Protein 6MF9 (pdb70)

Organism: Cryptosporidium parvum (strain Iowa II) (NCBI:txid353152)

Radius of gyration: 20.83 Å; Cα contacts (8 Å, |Δi|>4): 258; chains: 2; bounding box: 39×56×59 Å

Solvent-accessible surface area: 13518 Å² total; per-residue (Å²): 102,89,16,91,42,53,81,75,0,3,24,18,0,2,6,17,0,9,102,0,0,39,35,0,120,129,48,52,147,111,2,126,57,19,29,93,110,45,51,96,98,127,9,94,103,22,46,108,93,8,156,159,37,26,47,0,32,48,0,8,30,50,1,34,106,84,77,3,96,39,56,106,54,0,42,70,5,1,68,15,7,20,91,16,8,75,106,70,50,34,98,143,72,102,34,11,73,6,1,50,70,1,42,65,37,0,40,66,51,0,80,122,5,90,38,5,130,75,0,57,55,62,16,89,114,117,78,54,77,17,89,42,62,88,72,0,20,58,20,0,0,17,17,0,1,76,0,0,24,38,0,108,128,53,54,145,111,1,121,56,20,27,89,108,48,50,79,91,147,12,105,95,20,44,103,95,7,157,153,36,25,47,0,16,49,0,6,59,52,0,58,149,64,80,4,94,40,56,110,56,1,40,69,6,2,67,15,7,20,89,15,7,74,106,77,48,32,100,141,69,102,41,12,73,6,1,46,69,2,43,69,37,0,37,65,53,0,76,120,6,119,36,4,128,96,0,58,58,54,14,92,131,106

Structure (mmCIF, N/CA/C/O backbone):
data_6MF9
#
_entry.id   6MF9
#
_cell.length_a   41.785
_cell.length_b   89.869
_cell.length_c   95.635
_cell.angle_alpha   90.000
_cell.angle_beta   90.000
_cell.angle_gamma   90.000
#
_symmetry.space_group_name_H-M   'P 21 21 21'
#
loop_
_entity.id
_entity.type
_entity.pdbx_description
1 polymer 'ZnKn (C2HC)+Athook+bromo domain protein, Taf250, transcription initiation factor IID'
2 non-polymer 4-{[(7R)-8-cyclopentyl-7-ethyl-5-methyl-6-oxo-5,6,7,8-tetrahydropteridin-2-yl]amino}-3-methoxy-N-(1-methylpiperidin-4-yl)benzamide
3 water water
#
loop_
_atom_site.group_PDB
_atom_site.id
_atom_site.type_symbol
_atom_site.label_atom_id
_atom_site.label_alt_id
_atom_site.label_comp_id
_atom_site.label_asym_id
_atom_site.label_entity_id
_atom_site.label_seq_id
_atom_site.pdbx_PDB_ins_code
_atom_site.Cartn_x
_atom_site.Cartn_y
_atom_site.Cartn_z
_atom_site.occupancy
_atom_site.B_iso_or_equiv
_atom_site.auth_seq_id
_atom_site.auth_comp_id
_atom_site.auth_asym_id
_atom_site.auth_atom_id
_atom_site.pdbx_PDB_model_num
ATOM 1 N N . PRO A 1 41 ? -5.830 85.181 5.581 1.00 86.00 1839 PRO A N 1
ATOM 2 C CA . PRO A 1 41 ? -5.683 83.742 5.353 1.00 86.05 1839 PRO A CA 1
ATOM 3 C C . PRO A 1 41 ? -6.997 83.105 4.867 1.00 85.78 1839 PRO A C 1
ATOM 4 O O . PRO A 1 41 ? -7.978 83.055 5.615 1.00 87.16 1839 PRO A O 1
ATOM 8 N N . ASN A 1 42 ? -7.004 82.650 3.616 1.00 81.01 1840 ASN A N 1
ATOM 9 C CA . ASN A 1 42 ? -8.167 81.994 3.025 1.00 77.29 1840 ASN A CA 1
ATOM 10 C C . ASN A 1 42 ? -8.032 80.479 3.234 1.00 68.62 1840 ASN A C 1
ATOM 11 O O . ASN A 1 42 ? -7.511 79.759 2.382 1.00 74.63 1840 ASN A O 1
ATOM 13 N N . ILE A 1 43 ? -8.497 80.009 4.382 1.00 58.27 1841 ILE A N 1
ATOM 14 C CA . ILE A 1 43 ? -8.579 78.573 4.659 1.00 53.23 1841 ILE A CA 1
ATOM 15 C C . ILE A 1 43 ? -9.777 77.986 3.896 1.00 49.15 1841 ILE A C 1
ATOM 16 O O . ILE A 1 43 ? -10.907 78.362 4.155 1.00 44.97 1841 ILE A O 1
ATOM 21 N N . THR A 1 44 ? -9.517 77.063 2.979 1.00 45.40 1842 THR A N 1
ATOM 22 C CA . THR A 1 44 ? -10.551 76.512 2.107 1.00 46.92 1842 THR A CA 1
ATOM 23 C C . THR A 1 44 ? -10.450 74.981 2.040 1.00 43.40 1842 THR A C 1
ATOM 24 O O . THR A 1 44 ? -11.159 74.360 1.285 1.00 49.10 1842 THR A O 1
ATOM 28 N N . SER A 1 45 ? -9.603 74.366 2.847 1.00 45.06 1843 SER A N 1
ATOM 29 C CA . SER A 1 45 ? -9.443 72.923 2.822 1.00 43.81 1843 SER A CA 1
ATOM 30 C C . SER A 1 45 ? -8.931 72.452 4.184 1.00 42.98 1843 SER A C 1
ATOM 31 O O . SER A 1 45 ? -8.425 73.250 4.973 1.00 40.41 1843 SER A O 1
ATOM 34 N N . TYR A 1 46 ? -9.044 71.151 4.407 1.00 39.82 1844 TYR A N 1
ATOM 35 C CA . TYR A 1 46 ? -8.496 70.476 5.580 1.00 42.40 1844 TYR A CA 1
ATOM 36 C C . TYR A 1 46 ? -7.004 70.793 5.748 1.00 41.90 1844 TYR A C 1
ATOM 37 O O . TYR A 1 46 ? -6.559 71.164 6.840 1.00 38.37 1844 TYR A O 1
ATOM 46 N N . THR A 1 47 ? -6.259 70.636 4.656 1.00 40.42 1845 THR A N 1
ATOM 47 C CA . THR A 1 47 ? -4.801 70.760 4.656 1.00 39.77 1845 THR A CA 1
ATOM 48 C C . THR A 1 47 ? -4.404 72.187 5.053 1.00 40.45 1845 THR A C 1
ATOM 49 O O . THR A 1 47 ? -3.504 72.372 5.852 1.00 37.23 1845 THR A O 1
ATOM 53 N N . GLU A 1 48 ? -5.068 73.183 4.478 1.00 39.86 1846 GLU A N 1
ATOM 54 C CA . GLU A 1 48 ? -4.785 74.581 4.810 1.00 41.63 1846 GLU A CA 1
ATOM 55 C C . GLU A 1 48 ? -5.139 74.860 6.280 1.00 40.84 1846 GLU A C 1
ATOM 56 O O . GLU A 1 48 ? -4.451 75.627 6.964 1.00 38.00 1846 GLU A O 1
ATOM 62 N N . ALA A 1 49 ? -6.207 74.237 6.769 1.00 38.13 1847 ALA A N 1
ATOM 63 C CA . ALA A 1 49 ? -6.614 74.421 8.151 1.00 34.71 1847 ALA A CA 1
ATOM 64 C C . ALA A 1 49 ? -5.552 73.838 9.095 1.00 32.02 1847 ALA A C 1
ATOM 65 O O . ALA A 1 49 ? -5.208 74.468 10.089 1.00 30.46 1847 ALA A O 1
ATOM 67 N N . LEU A 1 50 ? -5.047 72.657 8.778 1.00 32.96 1848 LEU A N 1
ATOM 68 C CA . LEU A 1 50 ? -4.066 71.958 9.638 1.00 34.16 1848 LEU A CA 1
ATOM 69 C C . LEU A 1 50 ? -2.742 72.736 9.655 1.00 35.65 1848 LEU A C 1
ATOM 70 O O . LEU A 1 50 ? -2.130 72.883 10.711 1.00 36.00 1848 LEU A O 1
ATOM 75 N N . ASP A 1 51 ? -2.324 73.251 8.498 1.00 34.96 1849 ASP A N 1
ATOM 76 C CA . ASP A 1 51 ? -1.113 74.045 8.409 1.00 36.87 1849 ASP A CA 1
ATOM 77 C C . ASP A 1 51 ? -1.257 75.288 9.297 1.00 38.58 1849 ASP A C 1
ATOM 78 O O . ASP A 1 51 ? -0.315 75.651 10.001 1.00 36.17 1849 ASP A O 1
ATOM 81 N N . GLU A 1 52 ? -2.428 75.937 9.284 1.00 37.37 1850 GLU A N 1
ATOM 82 C CA . GLU A 1 52 ? -2.589 77.164 10.065 1.00 37.85 1850 GLU A CA 1
ATOM 83 C C . GLU A 1 52 ? -2.696 76.815 11.559 1.00 35.39 1850 GLU A C 1
ATOM 84 O O . GLU A 1 52 ? -2.141 77.495 12.404 1.00 35.64 1850 GLU A O 1
ATOM 90 N N . PHE A 1 53 ? -3.430 75.765 11.873 1.00 32.03 1851 PHE A N 1
ATOM 91 C CA . PHE A 1 53 ? -3.593 75.332 13.248 1.00 32.57 1851 PHE A CA 1
ATOM 92 C C . PHE A 1 53 ? -2.223 75.174 13.925 1.00 32.42 1851 PHE A C 1
ATOM 93 O O . PHE A 1 53 ? -1.967 75.740 14.996 1.00 32.25 1851 PHE A O 1
ATOM 101 N N . CYS A 1 54 ? -1.331 74.434 13.277 1.00 30.31 1852 CYS A N 1
ATOM 102 C CA . CYS A 1 54 ? -0.054 74.037 13.878 1.00 33.54 1852 CYS A CA 1
ATOM 103 C C . CYS A 1 54 ? 0.929 75.220 13.956 1.00 32.23 1852 CYS A C 1
ATOM 104 O O . CYS A 1 54 ? 1.727 75.288 14.896 1.00 30.97 1852 CYS A O 1
ATOM 107 N N . ILE A 1 55 ? 0.847 76.182 13.036 1.00 29.49 1853 ILE A N 1
ATOM 108 C CA . ILE A 1 55 ? 1.588 77.432 13.172 1.00 29.86 1853 ILE A CA 1
ATOM 109 C C . ILE A 1 55 ? 1.063 78.220 14.388 1.00 30.30 1853 ILE A C 1
ATOM 110 O O . ILE A 1 55 ? 1.854 78.806 15.125 1.00 30.18 1853 ILE A O 1
ATOM 115 N N . GLU A 1 56 ? -0.255 78.277 14.574 1.00 29.67 1854 GLU A N 1
ATOM 116 C CA . GLU A 1 56 ? -0.825 79.036 15.699 1.00 32.24 1854 GLU A CA 1
ATOM 117 C C . GLU A 1 56 ? -0.495 78.357 17.042 1.00 29.78 1854 GLU A C 1
ATOM 118 O O . GLU A 1 56 ? -0.169 79.036 18.008 1.00 29.91 1854 GLU A O 1
ATOM 124 N N . LEU A 1 57 ? -0.569 77.040 17.108 1.00 28.62 1855 LEU A N 1
ATOM 125 C CA . LEU A 1 57 ? -0.200 76.313 18.336 1.00 31.57 1855 LEU A CA 1
ATOM 126 C C . LEU A 1 57 ? 1.265 76.575 18.722 1.00 33.17 1855 LEU A C 1
ATOM 127 O O . LEU A 1 57 ? 1.555 76.791 19.918 1.00 31.43 1855 LEU A O 1
ATOM 132 N N A GLN A 1 58 ? 2.164 76.551 17.732 0.50 31.79 1856 GLN A N 1
ATOM 133 N N B GLN A 1 58 ? 2.174 76.587 17.743 0.50 31.63 1856 GLN A N 1
ATOM 134 C CA A GLN A 1 58 ? 3.583 76.870 17.942 0.50 30.75 1856 GLN A CA 1
ATOM 135 C CA B GLN A 1 58 ? 3.592 76.843 18.027 0.50 30.45 1856 GLN A CA 1
ATOM 136 C C A GLN A 1 58 ? 3.723 78.252 18.594 0.50 30.78 1856 GLN A C 1
ATOM 137 C C B GLN A 1 58 ? 3.783 78.273 18.558 0.50 30.48 1856 GLN A C 1
ATOM 138 O O A GLN A 1 58 ? 4.457 78.414 19.565 0.50 29.45 1856 GLN A O 1
ATOM 139 O O B GLN A 1 58 ? 4.631 78.496 19.421 0.50 28.76 1856 GLN A O 1
ATOM 150 N N . ARG A 1 59 ? 3.026 79.244 18.053 1.00 29.11 1857 ARG A N 1
ATOM 151 C CA . ARG A 1 59 ? 3.129 80.616 18.572 1.00 29.48 1857 ARG A CA 1
ATOM 152 C C . ARG A 1 59 ? 2.685 80.674 20.046 1.00 28.99 1857 ARG A C 1
ATOM 153 O O . ARG A 1 59 ? 3.267 81.363 20.850 1.00 29.78 1857 ARG A O 1
ATOM 161 N N . ILE A 1 60 ? 1.606 79.999 20.364 1.00 30.19 1858 ILE A N 1
ATOM 162 C CA . ILE A 1 60 ? 1.051 79.994 21.688 1.00 30.66 1858 ILE A CA 1
ATOM 163 C C . ILE A 1 60 ? 2.037 79.305 22.645 1.00 31.10 1858 ILE A C 1
ATOM 164 O O . ILE A 1 60 ? 2.354 79.858 23.692 1.00 31.29 1858 ILE A O 1
ATOM 169 N N . ILE A 1 61 ? 2.582 78.155 22.265 1.00 29.79 1859 ILE A N 1
ATOM 170 C CA . ILE A 1 61 ? 3.565 77.466 23.122 1.00 30.31 1859 ILE A CA 1
ATOM 171 C C . ILE A 1 61 ? 4.767 78.390 23.357 1.00 31.65 1859 ILE A C 1
ATOM 172 O O . ILE A 1 61 ? 5.236 78.526 24.499 1.00 31.43 1859 ILE A O 1
ATOM 177 N N . ASN A 1 62 ? 5.237 79.046 22.295 1.00 29.90 1860 ASN A N 1
ATOM 178 C CA . ASN A 1 62 ? 6.398 79.925 22.372 1.00 30.84 1860 ASN A CA 1
ATOM 179 C C . ASN A 1 62 ? 6.124 81.111 23.299 1.00 30.26 1860 ASN A C 1
ATOM 180 O O . ASN A 1 62 ? 7.035 81.544 23.983 1.00 33.06 1860 ASN A O 1
ATOM 185 N N . SER A 1 63 ? 4.894 81.621 23.327 1.00 31.66 1861 SER A N 1
ATOM 186 C CA . SER A 1 63 ? 4.533 82.745 24.206 1.00 33.40 1861 SER A CA 1
ATOM 187 C C . SER A 1 63 ? 4.678 82.366 25.694 1.00 36.74 1861 SER A C 1
ATOM 188 O O . SER A 1 63 ? 4.800 83.243 26.538 1.00 39.06 1861 SER A O 1
ATOM 191 N N . THR A 1 64 ? 4.691 81.079 26.045 1.00 37.07 1862 THR A N 1
ATOM 192 C CA . THR A 1 64 ? 4.801 80.709 27.472 1.00 36.05 1862 THR A CA 1
ATOM 193 C C . THR A 1 64 ? 6.175 81.077 28.058 1.00 37.71 1862 THR A C 1
ATOM 194 O O . THR A 1 64 ? 6.310 81.132 29.278 1.00 33.91 1862 THR A O 1
ATOM 198 N N . LYS A 1 65 ? 7.189 81.319 27.223 1.00 39.40 1863 LYS A N 1
ATOM 199 C CA . LYS A 1 65 ? 8.536 81.629 27.725 1.00 40.70 1863 LYS A CA 1
ATOM 200 C C . LYS A 1 65 ? 8.530 82.883 28.617 1.00 40.48 1863 LYS A C 1
ATOM 201 O O . LYS A 1 65 ? 9.314 82.968 29.559 1.00 41.71 1863 LYS A O 1
ATOM 207 N N . THR A 1 66 ? 7.646 83.840 28.354 1.00 40.17 1864 THR A N 1
ATOM 208 C CA . THR A 1 66 ? 7.614 85.091 29.114 1.00 42.18 1864 THR A CA 1
ATOM 209 C C . THR A 1 66 ? 6.523 85.043 30.185 1.00 41.77 1864 THR A C 1
ATOM 210 O O . THR A 1 66 ? 6.261 86.034 30.836 1.00 46.03 1864 THR A O 1
ATOM 214 N N . LEU A 1 67 ? 5.883 83.903 30.370 1.00 37.07 1865 LEU A N 1
ATOM 215 C CA . LEU A 1 67 ? 4.749 83.842 31.261 1.00 39.07 1865 LEU A CA 1
ATOM 216 C C . LEU A 1 67 ? 5.200 83.863 32.729 1.00 35.22 1865 LEU A C 1
ATOM 217 O O . LEU A 1 67 ? 4.491 84.342 33.594 1.00 36.46 1865 LEU A O 1
ATOM 222 N N . HIS A 1 68 ? 6.338 83.282 33.030 1.00 34.31 1866 HIS A N 1
ATOM 223 C CA . HIS A 1 68 ? 6.683 83.059 34.419 1.00 32.56 1866 HIS A CA 1
ATOM 224 C C . HIS A 1 68 ? 8.168 82.742 34.493 1.00 31.07 1866 HIS A C 1
ATOM 225 O O . HIS A 1 68 ? 8.715 82.109 33.598 1.00 33.43 1866 HIS A O 1
ATOM 232 N N . HIS A 1 69 ? 8.785 83.184 35.578 1.00 30.02 1867 HIS A N 1
ATOM 233 C CA . HIS A 1 69 ? 10.230 83.024 35.768 1.00 30.00 1867 HIS A CA 1
ATOM 234 C C . HIS A 1 69 ? 10.628 81.544 35.902 1.00 28.55 1867 HIS A C 1
ATOM 235 O O . HIS A 1 69 ? 11.798 81.265 35.783 1.00 30.64 1867 HIS A O 1
ATOM 242 N N . TYR A 1 70 ? 9.694 80.614 36.134 1.00 28.02 1868 TYR A N 1
ATOM 243 C CA . TYR A 1 70 ? 9.996 79.172 36.145 1.00 29.44 1868 TYR A CA 1
ATOM 244 C C . TYR A 1 70 ? 9.385 78.449 34.927 1.00 31.24 1868 TYR A C 1
ATOM 245 O O . TYR A 1 70 ? 9.427 77.249 34.902 1.00 29.36 1868 TYR A O 1
ATOM 254 N N . SER A 1 71 ? 8.853 79.145 33.923 1.00 30.98 1869 SER A N 1
ATOM 255 C CA . SER A 1 71 ? 8.352 78.521 32.657 1.00 34.11 1869 SER A CA 1
ATOM 256 C C . SER A 1 71 ? 9.384 77.603 31.998 1.00 31.35 1869 SER A C 1
ATOM 257 O O . SER A 1 71 ? 9.028 76.551 31.440 1.00 30.55 1869 SER A O 1
ATOM 260 N N . HIS A 1 72 ? 10.633 78.035 31.992 1.00 28.73 1870 HIS A N 1
ATOM 261 C CA . HIS A 1 72 ? 11.693 77.343 31.239 1.00 31.13 1870 HIS A CA 1
ATOM 262 C C . HIS A 1 72 ? 11.879 75.899 31.707 1.00 30.67 1870 HIS A C 1
ATOM 263 O O . HIS A 1 72 ? 12.420 75.071 30.973 1.00 32.10 1870 HIS A O 1
ATOM 270 N N . VAL A 1 73 ? 11.463 75.608 32.932 1.00 29.70 1871 VAL A N 1
ATOM 271 C CA . VAL A 1 73 ? 11.614 74.267 33.512 1.00 32.05 1871 VAL A CA 1
ATOM 272 C C . VAL A 1 73 ? 10.792 73.239 32.705 1.00 29.28 1871 VAL A C 1
ATOM 273 O O . VAL A 1 73 ? 11.104 72.045 32.671 1.00 29.85 1871 VAL A O 1
ATOM 277 N N . PHE A 1 74 ? 9.747 73.693 32.037 1.00 28.30 1872 PHE A N 1
ATOM 278 C CA . PHE A 1 74 ? 8.853 72.810 31.298 1.00 27.01 1872 PHE A CA 1
ATOM 279 C C . PHE A 1 74 ? 9.252 72.694 29.821 1.00 27.42 1872 PHE A C 1
ATOM 280 O O . PHE A 1 74 ? 8.570 72.000 29.071 1.00 27.90 1872 PHE A O 1
ATOM 288 N N . TRP A 1 75 ? 10.347 73.327 29.417 1.00 27.52 1873 TRP A N 1
ATOM 289 C CA . TRP A 1 75 ? 10.666 73.452 28.016 1.00 30.36 1873 TRP A CA 1
ATOM 290 C C . TRP A 1 75 ? 11.368 72.189 27.498 1.00 30.47 1873 TRP A C 1
ATOM 291 O O . TRP A 1 75 ? 11.021 71.682 26.444 1.00 29.85 1873 TRP A O 1
ATOM 302 N N . ASN A 1 76 ? 12.317 71.653 28.249 1.00 32.32 1874 ASN A N 1
ATOM 303 C CA . ASN A 1 76 ? 13.135 70.547 27.752 1.00 32.69 1874 ASN A CA 1
ATOM 304 C C . ASN A 1 76 ? 12.830 69.299 28.577 1.00 31.49 1874 ASN A C 1
ATOM 305 O O . ASN A 1 76 ? 12.249 69.390 29.649 1.00 32.23 1874 ASN A O 1
ATOM 310 N N . ARG A 1 77 ? 13.255 68.166 28.036 1.00 31.43 1875 ARG A N 1
ATOM 311 C CA . ARG A 1 77 ? 13.108 66.868 28.642 1.00 34.46 1875 ARG A CA 1
ATOM 312 C C . ARG A 1 77 ? 13.820 66.845 29.997 1.00 34.81 1875 ARG A C 1
ATOM 313 O O . ARG A 1 77 ? 14.939 67.301 30.126 1.00 33.00 1875 ARG A O 1
ATOM 321 N N . VAL A 1 78 ? 13.176 66.244 30.979 1.00 36.50 1876 VAL A N 1
ATOM 322 C CA . VAL A 1 78 ? 13.753 66.083 32.303 1.00 38.17 1876 VAL A CA 1
ATOM 323 C C . VAL A 1 78 ? 14.960 65.135 32.203 1.00 36.79 1876 VAL A C 1
ATOM 324 O O . VAL A 1 78 ? 14.865 64.033 31.669 1.00 33.12 1876 VAL A O 1
ATOM 328 N N . SER A 1 79 ? 16.087 65.567 32.726 1.00 35.85 1877 SER A N 1
ATOM 329 C CA . SER A 1 79 ? 17.297 64.747 32.746 1.00 41.76 1877 SER A CA 1
ATOM 330 C C . SER A 1 79 ? 17.344 63.863 34.003 1.00 41.15 1877 SER A C 1
ATOM 331 O O . SER A 1 79 ? 17.115 64.314 35.125 1.00 37.90 1877 SER A O 1
ATOM 334 N N . GLU A 1 80 ? 17.721 62.613 33.790 1.00 44.90 1878 GLU A N 1
ATOM 335 C CA . GLU A 1 80 ? 17.937 61.625 34.852 1.00 49.61 1878 GLU A CA 1
ATOM 336 C C . GLU A 1 80 ? 18.995 62.126 35.850 1.00 49.94 1878 GLU A C 1
ATOM 337 O O . GLU A 1 80 ? 18.913 61.840 37.030 1.00 59.03 1878 GLU A O 1
ATOM 343 N N . ARG A 1 81 ? 19.969 62.904 35.395 1.00 50.01 1879 ARG A N 1
ATOM 344 C CA . ARG A 1 81 ? 21.039 63.402 36.270 1.00 50.55 1879 ARG A CA 1
ATOM 345 C C . ARG A 1 81 ? 20.440 64.237 37.405 1.00 50.67 1879 ARG A C 1
ATOM 346 O O . ARG A 1 81 ? 20.950 64.265 38.520 1.00 56.94 1879 ARG A O 1
ATOM 348 N N . ILE A 1 82 ? 19.345 64.912 37.107 1.00 50.74 1880 ILE A N 1
ATOM 349 C CA . ILE A 1 82 ? 18.730 65.861 38.019 1.00 44.96 1880 ILE A CA 1
ATOM 350 C C . ILE A 1 82 ? 17.526 65.222 38.731 1.00 43.83 1880 ILE A C 1
ATOM 351 O O . ILE A 1 82 ? 17.172 65.671 39.816 1.00 47.29 1880 ILE A O 1
ATOM 355 N N A ALA A 1 83 ? 16.846 64.252 38.118 0.50 44.76 1881 ALA A N 1
ATOM 356 N N B ALA A 1 83 ? 16.950 64.156 38.152 0.50 42.68 1881 ALA A N 1
ATOM 357 C CA A ALA A 1 83 ? 15.592 63.737 38.687 0.50 42.84 1881 ALA A CA 1
ATOM 358 C CA B ALA A 1 83 ? 15.951 63.311 38.834 0.50 39.54 1881 ALA A CA 1
ATOM 359 C C A ALA A 1 83 ? 15.661 62.214 38.794 0.50 43.30 1881 ALA A C 1
ATOM 360 C C B ALA A 1 83 ? 16.016 61.876 38.286 0.50 39.22 1881 ALA A C 1
ATOM 361 O O A ALA A 1 83 ? 15.118 61.493 37.954 0.50 43.16 1881 ALA A O 1
ATOM 362 O O B ALA A 1 83 ? 15.265 61.505 37.375 0.50 37.70 1881 ALA A O 1
ATOM 365 N N A PRO A 1 84 ? 16.335 61.718 39.831 0.50 44.70 1882 PRO A N 1
ATOM 366 N N B PRO A 1 84 ? 16.919 61.057 38.849 0.50 37.79 1882 PRO A N 1
ATOM 367 C CA A PRO A 1 84 ? 16.440 60.286 39.854 0.50 45.01 1882 PRO A CA 1
ATOM 368 C CA B PRO A 1 84 ? 17.223 59.725 38.357 0.50 37.16 1882 PRO A CA 1
ATOM 369 C C A PRO A 1 84 ? 15.036 59.712 40.074 0.50 44.38 1882 PRO A C 1
ATOM 370 C C B PRO A 1 84 ? 16.039 58.750 38.406 0.50 36.41 1882 PRO A C 1
ATOM 371 O O A PRO A 1 84 ? 14.227 60.285 40.827 0.50 43.24 1882 PRO A O 1
ATOM 372 O O B PRO A 1 84 ? 16.092 57.751 37.728 0.50 40.09 1882 PRO A O 1
ATOM 379 N N A ASN A 1 85 ? 14.756 58.622 39.381 0.50 42.38 1883 ASN A N 1
ATOM 380 N N B ASN A 1 85 ? 15.007 59.027 39.199 0.50 37.23 1883 ASN A N 1
ATOM 381 C CA A ASN A 1 85 ? 13.494 57.952 39.558 0.50 44.00 1883 ASN A CA 1
ATOM 382 C CA B ASN A 1 85 ? 13.896 58.074 39.384 0.50 39.12 1883 ASN A CA 1
ATOM 383 C C A ASN A 1 85 ? 12.444 58.522 38.599 0.50 40.70 1883 ASN A C 1
ATOM 384 C C B ASN A 1 85 ? 12.591 58.609 38.756 0.50 38.52 1883 ASN A C 1
ATOM 385 O O A ASN A 1 85 ? 11.409 57.888 38.421 0.50 38.09 1883 ASN A O 1
ATOM 386 O O B ASN A 1 85 ? 11.519 58.063 38.992 0.50 36.86 1883 ASN A O 1
ATOM 395 N N . TYR A 1 86 ? 12.694 59.662 37.943 1.00 37.41 1884 TYR A N 1
ATOM 396 C CA . TYR A 1 86 ? 11.584 60.315 37.267 1.00 36.10 1884 TYR A CA 1
ATOM 397 C C . TYR A 1 86 ? 10.889 59.359 36.307 1.00 33.45 1884 TYR A C 1
ATOM 398 O O . TYR A 1 86 ? 9.664 59.276 36.325 1.00 35.34 1884 TYR A O 1
ATOM 407 N N . TYR A 1 87 ? 11.669 58.667 35.477 1.00 31.85 1885 TYR A N 1
ATOM 408 C CA . TYR A 1 87 ? 11.119 57.826 34.408 1.00 35.02 1885 TYR A CA 1
ATOM 409 C C . TYR A 1 87 ? 10.657 56.470 34.960 1.00 37.91 1885 TYR A C 1
ATOM 410 O O . TYR A 1 87 ? 10.024 55.716 34.223 1.00 37.77 1885 TYR A O 1
ATOM 419 N N . ASN A 1 88 ? 10.936 56.176 36.231 1.00 38.90 1886 ASN A N 1
ATOM 420 C CA . ASN A 1 88 ? 10.305 55.023 36.910 1.00 43.73 1886 ASN A CA 1
ATOM 421 C C . ASN A 1 88 ? 8.838 55.333 37.228 1.00 43.44 1886 ASN A C 1
ATOM 422 O O . ASN A 1 88 ? 7.998 54.421 37.239 1.00 43.15 1886 ASN A O 1
ATOM 427 N N . LEU A 1 89 ? 8.536 56.604 37.505 1.00 36.75 1887 LEU A N 1
ATOM 428 C CA . LEU A 1 89 ? 7.171 57.006 37.836 1.00 34.31 1887 LEU A CA 1
ATOM 429 C C . LEU A 1 89 ? 6.422 57.445 36.567 1.00 34.32 1887 LEU A C 1
ATOM 430 O O . LEU A 1 89 ? 5.262 57.061 36.339 1.00 32.25 1887 LEU A O 1
ATOM 435 N N . VAL A 1 90 ? 7.094 58.218 35.716 1.00 33.39 1888 VAL A N 1
ATOM 436 C CA . VAL A 1 90 ? 6.455 58.905 34.592 1.00 31.06 1888 VAL A CA 1
ATOM 437 C C . VAL A 1 90 ? 6.706 58.116 33.303 1.00 32.31 1888 VAL A C 1
ATOM 438 O O . VAL A 1 90 ? 7.803 58.184 32.739 1.00 35.25 1888 VAL A O 1
ATOM 442 N N . LYS A 1 91 ? 5.679 57.445 32.799 1.00 33.49 1889 LYS A N 1
ATOM 443 C CA . LYS A 1 91 ? 5.779 56.632 31.574 1.00 37.68 1889 LYS A CA 1
ATOM 444 C C . LYS A 1 91 ? 5.404 57.444 30.325 1.00 37.72 1889 LYS A C 1
ATOM 445 O O . LYS A 1 91 ? 5.780 57.075 29.231 1.00 39.88 1889 LYS A O 1
ATOM 451 N N . ARG A 1 92 ? 4.636 58.513 30.446 1.00 35.93 1890 ARG A N 1
ATOM 452 C CA . ARG A 1 92 ? 4.365 59.362 29.268 1.00 35.71 1890 ARG A CA 1
ATOM 453 C C . ARG A 1 92 ? 4.864 60.776 29.571 1.00 30.82 1890 ARG A C 1
ATOM 454 O O . ARG A 1 92 ? 4.084 61.660 29.865 1.00 26.55 1890 ARG A O 1
ATOM 462 N N . PRO A 1 93 ? 6.172 60.966 29.538 1.00 29.11 1891 PRO A N 1
ATOM 463 C CA . PRO A 1 93 ? 6.727 62.290 29.772 1.00 29.06 1891 PRO A CA 1
ATOM 464 C C . PRO A 1 93 ? 6.320 63.287 28.671 1.00 29.02 1891 PRO A C 1
ATOM 465 O O . PRO A 1 93 ? 6.045 62.908 27.528 1.00 28.63 1891 PRO A O 1
ATOM 469 N N . MET A 1 94 ? 6.289 64.560 29.005 1.00 27.19 1892 MET A N 1
ATOM 470 C CA . MET A 1 94 ? 5.933 65.570 28.021 1.00 26.39 1892 MET A CA 1
ATOM 471 C C . MET A 1 94 ? 6.628 66.885 28.397 1.00 27.02 1892 MET A C 1
ATOM 472 O O . MET A 1 94 ? 6.837 67.175 29.575 1.00 25.18 1892 MET A O 1
ATOM 477 N N . TRP A 1 95 ? 7.005 67.658 27.386 1.00 23.60 1893 TRP A N 1
ATOM 478 C CA . TRP A 1 95 ? 7.677 68.907 27.605 1.00 25.44 1893 TRP A CA 1
ATOM 479 C C . TRP A 1 95 ? 7.380 69.800 26.393 1.00 25.48 1893 TRP A C 1
ATOM 480 O O . TRP A 1 95 ? 6.924 69.307 25.329 1.00 23.65 1893 TRP A O 1
ATOM 491 N N . LEU A 1 96 ? 7.597 71.089 26.549 1.00 24.86 1894 LEU A N 1
ATOM 492 C CA . LEU A 1 96 ? 7.030 72.024 25.568 1.00 27.04 1894 LEU A CA 1
ATOM 493 C C . LEU A 1 96 ? 7.756 71.964 24.216 1.00 26.95 1894 LEU A C 1
ATOM 494 O O . LEU A 1 96 ? 7.093 72.140 23.212 1.00 27.68 1894 LEU A O 1
ATOM 499 N N . GLN A 1 97 ? 9.069 71.713 24.169 1.00 27.69 1895 GLN A N 1
ATOM 500 C CA . GLN A 1 97 ? 9.802 71.612 22.886 1.00 27.35 1895 GLN A CA 1
ATOM 501 C C . GLN A 1 97 ? 9.305 70.396 22.088 1.00 28.56 1895 GLN A C 1
ATOM 502 O O . GLN A 1 97 ? 9.266 70.414 20.847 1.00 28.68 1895 GLN A O 1
ATOM 508 N N . LEU A 1 98 ? 8.920 69.343 22.783 1.00 28.66 1896 LEU A N 1
ATOM 509 C CA . LEU A 1 98 ? 8.382 68.159 22.118 1.00 28.52 1896 LEU A CA 1
ATOM 510 C C . LEU A 1 98 ? 7.036 68.523 21.481 1.00 26.65 1896 LEU A C 1
ATOM 511 O O . LEU A 1 98 ? 6.727 68.076 20.392 1.00 26.39 1896 LEU A O 1
ATOM 516 N N . MET A 1 99 ? 6.235 69.326 22.162 1.00 26.26 1897 MET A N 1
ATOM 517 C CA . MET A 1 99 ? 4.948 69.730 21.592 1.00 27.11 1897 MET A CA 1
ATOM 518 C C . MET A 1 99 ? 5.182 70.639 20.375 1.00 26.04 1897 MET A C 1
ATOM 519 O O . MET A 1 99 ? 4.472 70.515 19.367 1.00 26.09 1897 MET A O 1
ATOM 524 N N . ILE A 1 100 ? 6.175 71.513 20.447 1.00 25.52 1898 ILE A N 1
ATOM 525 C CA . ILE A 1 100 ? 6.570 72.311 19.265 1.00 29.23 1898 ILE A CA 1
ATOM 526 C C . ILE A 1 100 ? 6.936 71.373 18.103 1.00 30.94 1898 ILE A C 1
ATOM 527 O O . ILE A 1 100 ? 6.498 71.579 16.985 1.00 32.20 1898 ILE A O 1
ATOM 532 N N . ASN A 1 101 ? 7.746 70.359 18.369 1.00 31.44 1899 ASN A N 1
ATOM 533 C CA . ASN A 1 101 ? 8.194 69.443 17.309 1.00 31.27 1899 ASN A CA 1
ATOM 534 C C . ASN A 1 101 ? 7.008 68.697 16.693 1.00 32.34 1899 ASN A C 1
ATOM 535 O O . ASN A 1 101 ? 6.978 68.472 15.482 1.00 31.07 1899 ASN A O 1
ATOM 540 N N . LYS A 1 102 ? 6.032 68.315 17.522 1.00 32.06 1900 LYS A N 1
ATOM 541 C CA . LYS A 1 102 ? 4.829 67.663 17.027 1.00 32.82 1900 LYS A CA 1
ATOM 542 C C . LYS A 1 102 ? 4.017 68.655 16.170 1.00 32.62 1900 LYS A C 1
ATOM 543 O O . LYS A 1 102 ? 3.499 68.260 15.129 1.00 34.09 1900 LYS A O 1
ATOM 549 N N . CYS A 1 103 ? 3.937 69.936 16.535 1.00 32.71 1901 CYS A N 1
ATOM 550 C CA . CYS A 1 103 ? 3.232 70.914 15.672 1.00 34.35 1901 CYS A CA 1
ATOM 551 C C . CYS A 1 103 ? 3.926 71.004 14.307 1.00 35.82 1901 CYS A C 1
ATOM 552 O O . CYS A 1 103 ? 3.256 71.067 13.291 1.00 35.59 1901 CYS A O 1
ATOM 555 N N . LYS A 1 104 ? 5.257 71.032 14.297 1.00 36.14 1902 LYS A N 1
ATOM 556 C CA . LYS A 1 104 ? 6.006 71.196 13.042 1.00 38.94 1902 LYS A CA 1
ATOM 557 C C . LYS A 1 104 ? 5.789 69.974 12.140 1.00 38.67 1902 LYS A C 1
ATOM 558 O O . LYS A 1 104 ? 5.886 70.110 10.937 1.00 39.11 1902 LYS A O 1
ATOM 563 N N . LYS A 1 105 ? 5.468 68.817 12.715 1.00 40.37 1903 LYS A N 1
ATOM 564 C CA . LYS A 1 105 ? 5.176 67.596 11.933 1.00 40.61 1903 LYS A CA 1
ATOM 565 C C . LYS A 1 105 ? 3.665 67.462 11.698 1.00 41.25 1903 LYS A C 1
ATOM 566 O O . LYS A 1 105 ? 3.217 66.462 11.170 1.00 40.66 1903 LYS A O 1
ATOM 570 N N . ARG A 1 106 ? 2.885 68.464 12.101 1.00 42.10 1904 ARG A N 1
ATOM 571 C CA . ARG A 1 106 ? 1.446 68.504 11.861 1.00 42.57 1904 ARG A CA 1
ATOM 572 C C . ARG A 1 106 ? 0.770 67.285 12.495 1.00 40.42 1904 ARG A C 1
ATOM 573 O O . ARG A 1 106 ? -0.152 66.728 11.916 1.00 43.85 1904 ARG A O 1
ATOM 581 N N . GLU A 1 107 ? 1.191 66.902 13.698 1.00 37.27 1905 GLU A N 1
ATOM 582 C CA . GLU A 1 107 ? 0.651 65.715 14.350 1.00 37.33 1905 GLU A CA 1
ATOM 583 C C . GLU A 1 107 ? -0.560 66.061 15.216 1.00 35.50 1905 GLU A C 1
ATOM 584 O O . GLU A 1 107 ? -1.262 65.166 15.643 1.00 38.64 1905 GLU A O 1
ATOM 590 N N . TYR A 1 108 ? -0.832 67.327 15.470 1.00 33.77 1906 TYR A N 1
ATOM 591 C CA . TYR A 1 108 ? -2.078 67.688 16.166 1.00 35.84 1906 TYR A CA 1
ATOM 592 C C . TYR A 1 108 ? -3.205 67.912 15.144 1.00 37.62 1906 TYR A C 1
ATOM 593 O O . TYR A 1 108 ? -3.225 68.926 14.458 1.00 40.10 1906 TYR A O 1
ATOM 602 N N . LYS A 1 109 ? -4.137 66.964 15.067 1.00 39.87 1907 LYS A N 1
ATOM 603 C CA . LYS A 1 109 ? -5.261 67.015 14.109 1.00 42.26 1907 LYS A CA 1
ATOM 604 C C . LYS A 1 109 ? -6.492 67.671 14.753 1.00 41.18 1907 LYS A C 1
ATOM 605 O O . LYS A 1 109 ? -7.493 67.865 14.076 1.00 39.47 1907 LYS A O 1
ATOM 611 N N . SER A 1 110 ? -6.432 67.986 16.047 1.00 37.75 1908 SER A N 1
ATOM 612 C CA . SER A 1 110 ? -7.556 68.615 16.733 1.00 36.18 1908 SER A CA 1
ATOM 613 C C . SER A 1 110 ? -7.084 69.291 18.028 1.00 36.08 1908 SER A C 1
ATOM 614 O O . SER A 1 110 ? -5.961 69.069 18.510 1.00 32.81 1908 SER A O 1
ATOM 617 N N . ARG A 1 111 ? -7.975 70.098 18.580 1.00 36.08 1909 ARG A N 1
ATOM 618 C CA . ARG A 1 111 ? -7.746 70.762 19.854 1.00 41.05 1909 ARG A CA 1
ATOM 619 C C . ARG A 1 111 ? -7.544 69.706 20.951 1.00 39.84 1909 ARG A C 1
ATOM 620 O O . ARG A 1 111 ? -6.696 69.874 21.813 1.00 36.66 1909 ARG A O 1
ATOM 628 N N . LYS A 1 112 ? -8.330 68.632 20.910 1.00 37.13 1910 LYS A N 1
ATOM 629 C CA . LYS A 1 112 ? -8.283 67.585 21.935 1.00 38.95 1910 LYS A CA 1
ATOM 630 C C . LYS A 1 112 ? -6.921 66.866 21.913 1.00 37.71 1910 LYS A C 1
ATOM 631 O O . LYS A 1 112 ? -6.363 66.622 22.976 1.00 36.94 1910 LYS A O 1
ATOM 635 N N . ASP A 1 113 ? -6.401 66.503 20.732 1.00 34.49 1911 ASP A N 1
ATOM 636 C CA . ASP A 1 113 ? -5.050 65.921 20.620 1.00 35.81 1911 ASP A CA 1
ATOM 637 C C . ASP A 1 113 ? -4.028 66.852 21.297 1.00 34.22 1911 ASP A C 1
ATOM 638 O O . ASP A 1 113 ? -3.141 66.412 22.043 1.00 32.74 1911 ASP A O 1
ATOM 643 N N . PHE A 1 114 ? -4.126 68.148 21.010 1.00 31.24 1912 PHE A N 1
ATOM 644 C CA . PHE A 1 114 ? -3.177 69.089 21.579 1.00 32.52 1912 PHE A CA 1
ATOM 645 C C . PHE A 1 114 ? -3.330 69.141 23.106 1.00 30.41 1912 PHE A C 1
ATOM 646 O O . PHE A 1 114 ? -2.336 69.098 23.822 1.00 28.78 1912 PHE A O 1
ATOM 654 N N . GLN A 1 115 ? -4.559 69.250 23.587 1.00 31.37 1913 GLN A N 1
ATOM 655 C CA . GLN A 1 115 ? -4.825 69.451 25.023 1.00 34.62 1913 GLN A CA 1
ATOM 656 C C . GLN A 1 115 ? -4.534 68.171 25.808 1.00 31.71 1913 GLN A C 1
ATOM 657 O O . GLN A 1 115 ? -4.228 68.260 26.978 1.00 31.24 1913 GLN A O 1
ATOM 663 N N . ASP A 1 116 ? -4.584 67.011 25.164 1.00 30.75 1914 ASP A N 1
ATOM 664 C CA . ASP A 1 116 ? -4.158 65.750 25.808 1.00 34.05 1914 ASP A CA 1
ATOM 665 C C . ASP A 1 116 ? -2.674 65.817 26.208 1.00 34.09 1914 ASP A C 1
ATOM 666 O O . ASP A 1 116 ? -2.292 65.282 27.253 1.00 31.84 1914 ASP A O 1
ATOM 671 N N . ASP A 1 117 ? -1.837 66.445 25.384 1.00 29.90 1915 ASP A N 1
ATOM 672 C CA . ASP A 1 117 ? -0.410 66.521 25.691 1.00 31.90 1915 ASP A CA 1
ATOM 673 C C . ASP A 1 117 ? -0.189 67.586 26.767 1.00 30.28 1915 ASP A C 1
ATOM 674 O O . ASP A 1 117 ? 0.559 67.380 27.702 1.00 29.99 1915 ASP A O 1
ATOM 679 N N . LEU A 1 118 ? -0.860 68.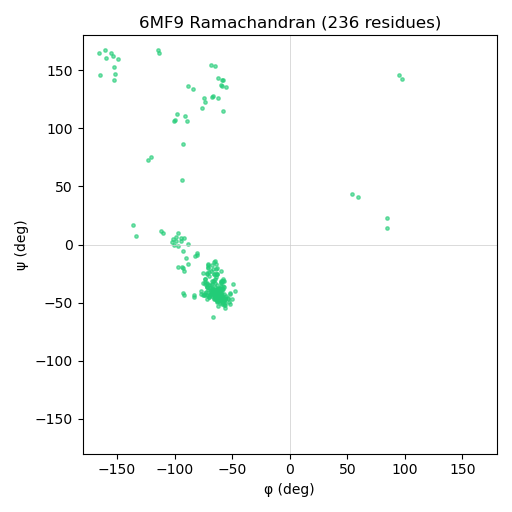707 26.627 1.00 30.39 1916 LEU A N 1
ATOM 680 C CA . LEU A 1 118 ? -0.785 69.774 27.622 1.00 31.51 1916 LEU A CA 1
ATOM 681 C C . LEU A 1 118 ? -1.242 69.264 29.005 1.00 31.23 1916 LEU A C 1
ATOM 682 O O . LEU A 1 118 ? -0.652 69.616 30.027 1.00 30.64 1916 LEU A O 1
ATOM 687 N N . ASP A 1 119 ? -2.265 68.407 29.057 1.00 29.27 1917 ASP A N 1
ATOM 688 C CA . ASP A 1 119 ? -2.701 67.795 30.315 1.00 30.67 1917 ASP A CA 1
ATOM 689 C C . ASP A 1 119 ? -1.559 66.999 30.960 1.00 29.01 1917 ASP A C 1
ATOM 690 O O . ASP A 1 119 ? -1.478 66.982 32.180 1.00 29.04 1917 ASP A O 1
ATOM 695 N N . LEU A 1 120 ? -0.742 66.293 30.166 1.00 27.27 1918 LEU A N 1
ATOM 696 C CA . LEU A 1 120 ? 0.349 65.470 30.703 1.00 28.96 1918 LEU A CA 1
ATOM 697 C C . LEU A 1 120 ? 1.350 66.334 31.479 1.00 28.94 1918 LEU A C 1
ATOM 698 O O . LEU A 1 120 ? 1.895 65.894 32.471 1.00 29.95 1918 LEU A O 1
ATOM 703 N N . ILE A 1 121 ? 1.627 67.532 31.008 1.00 28.86 1919 ILE A N 1
ATOM 704 C CA . ILE A 1 121 ? 2.608 68.371 31.675 1.00 30.42 1919 ILE A CA 1
ATOM 705 C C . ILE A 1 121 ? 2.160 68.616 33.124 1.00 30.33 1919 ILE A C 1
ATOM 706 O O . ILE A 1 121 ? 2.971 68.483 34.038 1.00 29.83 1919 ILE A O 1
ATOM 711 N N . VAL A 1 122 ? 0.884 68.930 33.316 1.00 29.09 1920 VAL A N 1
ATOM 712 C CA . VAL A 1 122 ? 0.316 69.202 34.638 1.00 31.79 1920 VAL A CA 1
ATOM 713 C C . VAL A 1 122 ? 0.248 67.907 35.455 1.00 31.16 1920 VAL A C 1
ATOM 714 O O . VAL A 1 122 ? 0.624 67.901 36.617 1.00 31.48 1920 VAL A O 1
ATOM 718 N N . GLU A 1 123 ? -0.214 66.823 34.845 1.00 30.54 1921 GLU A N 1
ATOM 719 C CA . GLU A 1 123 ? -0.447 65.551 35.546 1.00 32.24 1921 GLU A CA 1
ATOM 720 C C . GLU A 1 123 ? 0.889 65.003 36.080 1.00 31.06 1921 GLU A C 1
ATOM 721 O O . GLU A 1 123 ? 0.988 64.566 37.236 1.00 30.48 1921 GLU A O 1
ATOM 727 N N . ASN A 1 124 ? 1.906 64.992 35.228 1.00 29.03 1922 ASN A N 1
ATOM 728 C CA . ASN A 1 124 ? 3.222 64.467 35.598 1.00 28.14 1922 ASN A CA 1
ATOM 729 C C . ASN A 1 124 ? 3.817 65.368 36.685 1.00 28.79 1922 ASN A C 1
ATOM 730 O O . ASN A 1 124 ? 4.442 64.912 37.624 1.00 30.07 1922 ASN A O 1
ATOM 735 N N . CYS A 1 125 ? 3.630 66.666 36.544 1.00 29.87 1923 CYS A N 1
ATOM 736 C CA . CYS A 1 125 ? 4.192 67.598 37.514 1.00 29.05 1923 CYS A CA 1
ATOM 737 C C . CYS A 1 125 ? 3.577 67.358 38.906 1.00 29.95 1923 CYS A C 1
ATOM 738 O O . CYS A 1 125 ? 4.285 67.271 39.895 1.00 30.22 1923 CYS A O 1
ATOM 741 N N . LYS A 1 126 ? 2.254 67.265 38.970 1.00 29.61 1924 LYS A N 1
ATOM 742 C CA . LYS A 1 126 ? 1.525 67.034 40.218 1.00 32.18 1924 LYS A CA 1
ATOM 743 C C . LYS A 1 126 ? 1.938 65.711 40.870 1.00 32.46 1924 LYS A C 1
ATOM 744 O O . LYS A 1 126 ? 2.211 65.671 42.069 1.00 33.56 1924 LYS A O 1
ATOM 750 N N . ILE A 1 127 ? 2.029 64.652 40.076 1.00 32.27 1925 ILE A N 1
ATOM 751 C CA . ILE A 1 127 ? 2.222 63.332 40.634 1.00 33.20 1925 ILE A CA 1
ATOM 752 C C . ILE A 1 127 ? 3.672 63.187 41.094 1.00 34.66 1925 ILE A C 1
ATOM 753 O O . ILE A 1 127 ? 3.893 62.674 42.174 1.00 37.45 1925 ILE A O 1
ATOM 758 N N . TYR A 1 128 ? 4.652 63.633 40.318 1.00 31.59 1926 TYR A N 1
ATOM 759 C CA . TYR A 1 128 ? 6.023 63.442 40.712 1.00 30.53 1926 TYR A CA 1
ATOM 760 C C . TYR A 1 128 ? 6.405 64.391 41.859 1.00 31.49 1926 TYR A C 1
ATOM 761 O O . TYR A 1 128 ? 7.088 63.985 42.766 1.00 32.44 1926 TYR A O 1
ATOM 770 N N . ASN A 1 129 ? 6.014 65.650 41.807 1.00 31.40 1927 ASN A N 1
ATOM 771 C CA . ASN A 1 129 ? 6.502 66.632 42.786 1.00 32.46 1927 ASN A CA 1
ATOM 772 C C . ASN A 1 129 ? 5.571 66.761 43.997 1.00 33.04 1927 ASN A C 1
ATOM 773 O O . ASN A 1 129 ? 6.010 67.265 45.013 1.00 34.27 1927 ASN A O 1
ATOM 778 N N . GLY A 1 130 ? 4.307 66.352 43.907 1.00 34.87 1928 GLY A N 1
ATOM 779 C CA . GLY A 1 130 ? 3.330 66.652 44.971 1.00 36.00 1928 GLY A CA 1
ATOM 780 C C . GLY A 1 130 ? 2.506 67.873 44.613 1.00 37.46 1928 GLY A C 1
ATOM 781 O O . GLY A 1 130 ? 3.037 68.829 44.026 1.00 35.44 1928 GLY A O 1
ATOM 782 N N . VAL A 1 131 ? 1.220 67.859 44.957 1.00 38.44 1929 VAL A N 1
ATOM 783 C C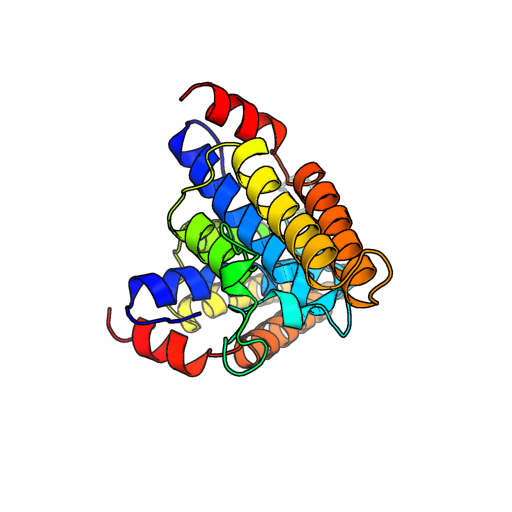A . VAL A 1 131 ? 0.287 68.846 44.391 1.00 41.61 1929 VAL A CA 1
ATOM 784 C C . VAL A 1 131 ? 0.558 70.243 44.967 1.00 43.61 1929 VAL A C 1
ATOM 785 O O . VAL A 1 131 ? 0.126 71.229 44.357 1.00 42.96 1929 VAL A O 1
ATOM 789 N N . ASN A 1 132 ? 1.242 70.334 46.109 1.00 39.70 1930 ASN A N 1
ATOM 790 C CA . ASN A 1 132 ? 1.535 71.634 46.728 1.00 44.11 1930 ASN A CA 1
ATOM 791 C C . ASN A 1 132 ? 2.952 72.119 46.366 1.00 42.20 1930 ASN A C 1
ATOM 792 O O . ASN A 1 132 ? 3.350 73.181 46.817 1.00 39.35 1930 ASN A O 1
ATOM 797 N N . HIS A 1 133 ? 3.728 71.352 45.594 1.00 36.99 1931 HIS A N 1
ATOM 798 C CA . HIS A 1 133 ? 5.036 71.812 45.136 1.00 35.24 1931 HIS A CA 1
ATOM 799 C C . HIS A 1 133 ? 4.879 73.118 44.351 1.00 34.66 1931 HIS A C 1
ATOM 800 O O . HIS A 1 133 ? 3.946 73.255 43.590 1.00 33.78 1931 HIS A O 1
ATOM 807 N N . PRO A 1 134 ? 5.808 74.063 44.514 1.00 35.89 1932 PRO A N 1
ATOM 808 C CA . PRO A 1 134 ? 5.671 75.350 43.808 1.00 34.22 1932 PRO A CA 1
ATOM 809 C C . PRO A 1 134 ? 5.589 75.252 42.277 1.00 31.93 1932 PRO A C 1
ATOM 810 O O . PRO A 1 134 ? 4.960 76.111 41.665 1.00 32.20 1932 PRO A O 1
ATOM 814 N N . LEU A 1 135 ? 6.212 74.242 41.668 1.00 28.45 1933 LEU A N 1
ATOM 815 C CA . LEU A 1 135 ? 6.160 74.088 40.218 1.00 27.70 1933 LEU A CA 1
ATOM 816 C C . LEU A 1 135 ? 4.746 73.764 39.736 1.00 29.50 1933 LEU A C 1
ATOM 817 O O . LEU A 1 135 ? 4.447 73.999 38.566 1.00 29.68 1933 LEU A O 1
ATOM 822 N N . VAL A 1 136 ? 3.886 73.252 40.611 1.00 30.12 1934 VAL A N 1
ATOM 823 C CA . VAL A 1 136 ? 2.534 72.869 40.200 1.00 30.97 1934 VAL A CA 1
ATOM 824 C C . VAL A 1 136 ? 1.744 74.109 39.785 1.00 33.02 1934 VAL A C 1
ATOM 825 O O . VAL A 1 136 ? 1.079 74.073 38.766 1.00 29.44 1934 VAL A O 1
ATOM 829 N N . SER A 1 137 ? 1.831 75.194 40.546 1.00 31.60 1935 SER A N 1
ATOM 830 C CA . SER A 1 137 ? 1.099 76.398 40.205 1.00 33.32 1935 SER A CA 1
ATOM 831 C C . SER A 1 137 ? 1.620 76.983 38.882 1.00 30.74 1935 SER A C 1
ATOM 832 O O . SER A 1 137 ? 0.881 77.621 38.150 1.00 29.44 1935 SER A O 1
ATOM 835 N N . VAL A 1 138 ? 2.897 76.778 38.570 1.00 29.40 1936 VAL A N 1
ATOM 836 C CA . VAL A 1 138 ? 3.459 77.253 37.305 1.00 29.28 1936 VAL A CA 1
ATOM 837 C C . VAL A 1 138 ? 2.891 76.416 36.142 1.00 29.38 1936 VAL A C 1
ATOM 838 O O . VAL A 1 138 ? 2.519 76.956 35.094 1.00 27.31 1936 VAL A O 1
ATOM 842 N N . ALA A 1 139 ? 2.825 75.108 36.316 1.00 27.73 1937 ALA A N 1
ATOM 843 C CA . ALA A 1 139 ? 2.299 74.217 35.276 1.00 28.71 1937 ALA A CA 1
ATOM 844 C C . ALA A 1 139 ? 0.815 74.509 35.022 1.00 29.49 1937 ALA A C 1
ATOM 845 O O . ALA A 1 139 ? 0.372 74.527 33.854 1.00 29.86 1937 ALA A O 1
ATOM 847 N N . THR A 1 140 ? 0.053 74.767 36.081 1.00 30.44 1938 THR A N 1
ATOM 848 C CA . THR A 1 140 ? -1.393 75.057 35.920 1.00 31.48 1938 THR A CA 1
ATOM 849 C C . THR A 1 140 ? -1.593 76.445 35.297 1.00 30.00 1938 THR A C 1
ATOM 850 O O . THR A 1 140 ? -2.504 76.624 34.498 1.00 28.31 1938 THR A O 1
ATOM 854 N N . LEU A 1 141 ? -0.757 77.415 35.650 1.00 29.71 1939 LEU A N 1
ATOM 855 C CA . LEU A 1 141 ? -0.763 78.731 34.968 1.00 32.38 1939 LEU A CA 1
ATOM 856 C C . LEU A 1 141 ? -0.435 78.571 33.464 1.00 32.17 1939 LEU A C 1
ATOM 857 O O . LEU A 1 141 ? -1.085 79.181 32.621 1.00 33.71 1939 LEU A O 1
ATOM 862 N N . ILE A 1 142 ? 0.556 77.768 33.108 1.00 31.05 1940 ILE A N 1
ATOM 863 C CA . ILE A 1 142 ? 0.864 77.520 31.687 1.00 30.84 1940 ILE A CA 1
ATOM 864 C C . ILE A 1 142 ? -0.367 76.900 31.010 1.00 29.93 1940 ILE A C 1
ATOM 865 O O . ILE A 1 142 ? -0.799 77.346 29.934 1.00 28.42 1940 ILE A O 1
ATOM 870 N N . HIS A 1 143 ? -0.933 75.888 31.645 1.00 28.26 1941 HIS A N 1
ATOM 871 C CA . HIS A 1 143 ? -2.069 75.166 31.087 1.00 29.48 1941 HIS A CA 1
ATOM 872 C C . HIS A 1 143 ? -3.250 76.110 30.806 1.00 32.64 1941 HIS A C 1
ATOM 873 O O . HIS A 1 143 ? -3.828 76.104 29.682 1.00 29.80 1941 HIS A O 1
ATOM 880 N N . SER A 1 144 ? -3.633 76.918 31.802 1.00 30.53 1942 SER A N 1
ATOM 881 C CA . SER A 1 144 ? -4.827 77.740 31.636 1.00 31.98 1942 SER A CA 1
ATOM 882 C C . SER A 1 144 ? -4.547 78.871 30.641 1.00 32.50 1942 SER A C 1
ATOM 883 O O . SER A 1 144 ? -5.427 79.244 29.873 1.00 30.44 1942 SER A O 1
ATOM 886 N N . ASN A 1 145 ? -3.333 79.413 30.658 1.00 31.73 1943 ASN A N 1
ATOM 887 C CA . ASN A 1 145 ? -2.972 80.480 29.745 1.00 31.24 1943 ASN A CA 1
ATOM 888 C C . ASN A 1 145 ? -3.017 79.967 28.289 1.00 32.83 1943 ASN A C 1
ATOM 889 O O . ASN A 1 145 ? -3.538 80.646 27.365 1.00 31.00 1943 ASN A O 1
ATOM 894 N N . VAL A 1 146 ? -2.484 78.776 28.065 1.00 28.91 1944 VAL A N 1
ATOM 895 C CA . VAL A 1 146 ? -2.446 78.190 26.718 1.00 30.33 1944 VAL A CA 1
ATOM 896 C C . VAL A 1 146 ? -3.871 77.949 26.198 1.00 30.74 1944 VAL A C 1
ATOM 897 O O . VAL A 1 146 ? -4.200 78.342 25.064 1.00 29.00 1944 VAL A O 1
ATOM 901 N N . VAL A 1 147 ? -4.697 77.310 27.016 1.00 31.70 1945 VAL A N 1
ATOM 902 C CA . VAL A 1 147 ? -6.080 76.979 26.680 1.00 34.55 1945 VAL A CA 1
ATOM 903 C C . VAL A 1 147 ? -6.858 78.247 26.312 1.00 35.49 1945 VAL A C 1
ATOM 904 O O . VAL A 1 147 ? -7.631 78.244 25.361 1.00 39.35 1945 VAL A O 1
ATOM 908 N N . LYS A 1 148 ? -6.667 79.315 27.068 1.00 35.26 1946 LYS A N 1
ATOM 909 C CA . LYS A 1 148 ? -7.339 80.576 26.803 1.00 35.44 1946 LYS A CA 1
ATOM 910 C C . LYS A 1 148 ? -6.850 81.137 25.462 1.00 37.78 1946 LYS A C 1
ATOM 911 O O . LYS A 1 148 ? -7.637 81.651 24.683 1.00 36.12 1946 LYS A O 1
ATOM 914 N N . LYS A 1 149 ? -5.558 81.015 25.162 1.00 35.30 1947 LYS A N 1
ATOM 915 C CA . LYS A 1 149 ? -5.061 81.578 23.921 1.00 34.11 1947 LYS A CA 1
ATOM 916 C C . LYS A 1 149 ? -5.566 80.786 22.711 1.00 34.10 1947 LYS A C 1
ATOM 917 O O . LYS A 1 149 ? -5.710 81.369 21.626 1.00 33.37 1947 LYS A O 1
ATOM 923 N N . ILE A 1 150 ? -5.866 79.508 22.871 1.00 34.43 1948 ILE A N 1
ATOM 924 C CA . ILE A 1 150 ? -6.393 78.755 21.729 1.00 37.57 1948 ILE A CA 1
ATOM 925 C C . ILE A 1 150 ? -7.737 79.369 21.310 1.00 40.08 1948 ILE A C 1
ATOM 926 O O . ILE A 1 150 ? -8.003 79.550 20.125 1.00 37.63 1948 ILE A O 1
ATOM 931 N N . ASP A 1 151 ? -8.571 79.700 22.288 1.00 43.31 1949 ASP A N 1
ATOM 932 C CA . ASP A 1 151 ? -9.891 80.281 22.016 1.00 46.39 1949 ASP A CA 1
ATOM 933 C C . ASP A 1 151 ? -9.758 81.650 21.338 1.00 44.41 1949 ASP A C 1
ATOM 934 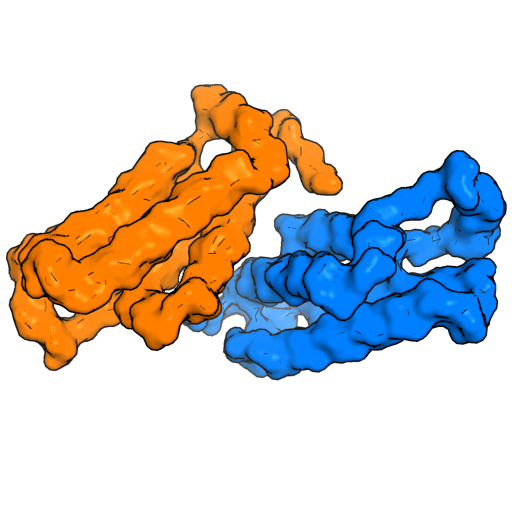O O . ASP A 1 151 ? -10.655 82.055 20.609 1.00 44.50 1949 ASP A O 1
ATOM 939 N N . GLU A 1 152 ? -8.641 82.345 21.540 1.00 44.63 1950 GLU A N 1
ATOM 940 C CA . GLU A 1 152 ? -8.418 83.666 20.924 1.00 43.13 1950 GLU A CA 1
ATOM 941 C C . GLU A 1 152 ? -7.782 83.545 19.535 1.00 40.30 1950 GLU A C 1
ATOM 942 O O . GLU A 1 152 ? -7.520 84.553 18.919 1.00 43.10 1950 GLU A O 1
ATOM 948 N N . ILE A 1 153 ? -7.513 82.354 19.020 1.00 40.35 1951 ILE A N 1
ATOM 949 C CA . ILE A 1 153 ? -6.920 82.277 17.680 1.00 41.38 1951 ILE A CA 1
ATOM 950 C C . ILE A 1 153 ? -7.913 82.886 16.672 1.00 39.55 1951 ILE A C 1
ATOM 951 O O . ILE A 1 153 ? -9.090 82.512 16.641 1.00 37.35 1951 ILE A O 1
ATOM 956 N N . GLN A 1 154 ? -7.449 83.854 15.891 1.00 42.19 1952 GLN A N 1
ATOM 957 C CA . GLN A 1 154 ? -8.263 84.479 14.824 1.00 44.94 1952 GLN A CA 1
ATOM 958 C C . GLN A 1 154 ? -8.736 83.393 13.843 1.00 42.85 1952 GLN A C 1
ATOM 959 O O . GLN A 1 154 ? -7.917 82.746 13.219 1.00 44.28 1952 GLN A O 1
ATOM 961 N N . GLY A 1 155 ? -10.039 83.147 13.762 1.00 40.76 1953 GLY A N 1
ATOM 962 C CA . GLY A 1 155 ? -10.583 82.176 12.808 1.00 39.88 1953 GLY A CA 1
ATOM 963 C C . GLY A 1 155 ? -10.538 80.746 13.335 1.00 40.02 1953 GLY A C 1
ATOM 964 O O . GLY A 1 155 ? -10.588 79.790 12.549 1.00 39.51 1953 GLY A O 1
ATOM 965 N N . ILE A 1 156 ? -10.481 80.578 14.658 1.00 36.38 1954 ILE A N 1
ATOM 966 C CA . ILE A 1 156 ? -10.362 79.234 15.245 1.00 35.86 1954 ILE A CA 1
ATOM 967 C C . ILE A 1 156 ? -11.574 78.369 14.865 1.00 37.68 1954 ILE A C 1
ATOM 968 O O . ILE A 1 156 ? -11.392 77.164 14.595 1.00 33.23 1954 ILE A O 1
ATOM 973 N N . GLU A 1 157 ? -12.780 78.959 14.821 1.00 35.25 1955 GLU A N 1
ATOM 974 C CA . GLU A 1 157 ? -14.015 78.197 14.494 1.00 37.68 1955 GLU A CA 1
ATOM 975 C C . GLU A 1 157 ? -13.946 77.654 13.060 1.00 32.39 1955 GLU A C 1
ATOM 976 O O . GLU A 1 157 ? -14.324 76.510 12.822 1.00 32.52 1955 GLU A O 1
ATOM 982 N N . LYS A 1 158 ? -13.474 78.472 12.123 1.00 31.50 1956 LYS A N 1
ATOM 983 C CA . LYS A 1 158 ? -13.261 78.063 10.736 1.00 34.21 1956 LYS A CA 1
ATOM 984 C C . LYS A 1 158 ? -12.169 76.979 10.655 1.00 36.23 1956 LYS A C 1
ATOM 985 O O . LYS A 1 158 ? -12.313 75.972 9.949 1.00 37.40 1956 LYS A O 1
ATOM 989 N N . ILE A 1 159 ? -11.080 77.158 11.385 1.00 38.11 1957 ILE A N 1
ATOM 990 C CA . ILE A 1 159 ? -10.032 76.133 11.405 1.00 38.17 1957 ILE A CA 1
ATOM 991 C C . ILE A 1 159 ? -10.633 74.818 11.895 1.00 35.73 1957 ILE A C 1
ATOM 992 O O . ILE A 1 159 ? -10.461 73.791 11.236 1.00 32.97 1957 ILE A O 1
ATOM 997 N N . GLU A 1 160 ? -11.323 74.846 13.028 1.00 35.36 1958 GLU A N 1
ATOM 998 C CA . GLU A 1 160 ? -11.859 73.588 13.596 1.00 39.20 1958 GLU A CA 1
ATOM 999 C C . GLU A 1 160 ? -12.927 72.985 12.669 1.00 39.43 1958 GLU A C 1
ATOM 1000 O O . GLU A 1 160 ? -13.062 71.771 12.609 1.00 41.49 1958 GLU A O 1
ATOM 1006 N N . ALA A 1 161 ? -13.679 73.805 11.938 1.00 38.89 1959 ALA A N 1
ATOM 1007 C CA . ALA A 1 161 ? -14.662 73.265 10.969 1.00 40.83 1959 ALA A CA 1
ATOM 1008 C C . ALA A 1 161 ? -13.952 72.447 9.882 1.00 39.27 1959 ALA A C 1
ATOM 1009 O O . ALA A 1 161 ? -14.312 71.300 9.620 1.00 40.67 1959 ALA A O 1
ATOM 1011 N N . TYR A 1 162 ? -12.956 73.040 9.231 1.00 37.21 1960 TYR A N 1
ATOM 1012 C CA . TYR A 1 162 ? -12.248 72.309 8.167 1.00 38.83 1960 TYR A CA 1
ATOM 1013 C C . TYR A 1 162 ? -11.463 71.122 8.744 1.00 37.79 1960 TYR A C 1
ATOM 1014 O O . TYR A 1 162 ? -11.332 70.115 8.056 1.00 40.34 1960 TYR A O 1
ATOM 1023 N N . LEU A 1 163 ? -10.959 71.197 9.974 1.00 38.29 1961 LEU A N 1
ATOM 1024 C CA . LEU A 1 163 ? -10.271 70.017 10.565 1.00 42.13 1961 LEU A CA 1
ATOM 1025 C C . LEU A 1 163 ? -11.251 68.847 10.722 1.00 44.21 1961 LEU A C 1
ATOM 1026 O O . LEU A 1 163 ? -10.810 67.702 10.723 1.00 44.00 1961 LEU A O 1
ATOM 1031 N N . SER A 1 164 ? -12.552 69.119 10.841 1.00 44.86 1962 SER A N 1
ATOM 1032 C CA . SER A 1 164 ? -13.562 68.053 10.976 1.00 46.73 1962 SER A CA 1
ATOM 1033 C C . SER A 1 164 ? -13.901 67.437 9.603 1.00 48.90 1962 SER A C 1
ATOM 1034 O O . SER A 1 164 ? -14.587 66.434 9.542 1.00 52.91 1962 SER A O 1
ATOM 1037 N N . LEU A 1 165 ? -13.431 68.015 8.504 1.00 53.67 1963 LEU A N 1
ATOM 1038 C CA . LEU A 1 165 ? -13.592 67.412 7.175 1.00 59.43 1963 LEU A CA 1
ATOM 1039 C C . LEU A 1 165 ? -12.359 66.561 6.826 1.00 61.13 1963 LEU A C 1
ATOM 1040 O O . LEU A 1 165 ? -11.752 66.777 5.779 1.00 63.01 1963 LEU A O 1
ATOM 1045 N N . LYS A 1 166 ? -11.999 65.590 7.672 1.00 69.25 1964 LYS A N 1
ATOM 1046 C CA . LYS A 1 166 ? -10.746 64.799 7.499 1.00 72.32 1964 LYS A CA 1
ATOM 1047 C C . LYS A 1 166 ? -10.648 64.251 6.068 1.00 69.58 1964 LYS A C 1
ATOM 1048 O O . LYS A 1 166 ? -9.715 64.590 5.329 1.00 71.96 1964 LYS A O 1
ATOM 1050 N N . GLY B 1 40 ? 14.712 70.161 19.546 1.00 71.15 1838 GLY B N 1
ATOM 1051 C CA . GLY B 1 40 ? 14.673 70.745 18.165 1.00 75.20 1838 GLY B CA 1
ATOM 1052 C C . GLY B 1 40 ? 14.650 69.654 17.101 1.00 77.91 1838 GLY B C 1
ATOM 1053 O O . GLY B 1 40 ? 15.251 68.596 17.298 1.00 75.86 1838 GLY B O 1
ATOM 1054 N N . PRO B 1 41 ? 13.940 69.881 15.970 1.00 80.51 1839 PRO B N 1
ATOM 1055 C CA . PRO B 1 41 ? 13.978 68.884 14.877 1.00 77.12 1839 PRO B CA 1
ATOM 1056 C C . PRO B 1 41 ? 15.396 68.699 14.303 1.00 74.41 1839 PRO B C 1
ATOM 1057 O O . PRO B 1 41 ? 16.178 69.660 14.222 1.00 72.65 1839 PRO B O 1
ATOM 1061 N N . ASN B 1 42 ? 15.728 67.462 13.937 1.00 73.43 1840 ASN B N 1
ATOM 1062 C CA . ASN B 1 42 ? 17.010 67.155 13.292 1.00 71.02 1840 ASN B CA 1
ATOM 1063 C C . ASN B 1 42 ? 16.958 67.636 11.835 1.00 64.76 1840 ASN B C 1
ATOM 1064 O O . ASN B 1 42 ? 16.042 67.264 11.106 1.00 62.41 1840 ASN B O 1
ATOM 1066 N N . ILE B 1 43 ? 17.926 68.456 11.419 1.00 58.09 1841 ILE B N 1
ATOM 1067 C CA . ILE B 1 43 ? 18.063 68.851 10.005 1.00 53.20 1841 ILE B CA 1
ATOM 1068 C C . ILE B 1 43 ? 19.121 67.949 9.358 1.00 50.29 1841 ILE B C 1
ATOM 1069 O O . ILE B 1 43 ? 20.288 68.063 9.684 1.00 49.64 1841 ILE B O 1
ATOM 1074 N N . THR B 1 44 ? 18.729 67.081 8.433 1.00 53.00 1842 THR B N 1
ATOM 1075 C CA . THR B 1 44 ? 19.684 66.130 7.835 1.00 51.82 1842 THR B CA 1
ATOM 1076 C C . THR B 1 44 ? 19.499 66.043 6.317 1.00 50.81 1842 THR B C 1
ATOM 1077 O O . THR B 1 44 ? 19.982 65.103 5.706 1.00 50.76 1842 THR B O 1
ATOM 1081 N N . SER B 1 45 ? 18.822 67.013 5.705 1.00 47.74 1843 SER B N 1
ATOM 1082 C CA . SER B 1 45 ? 18.588 66.970 4.260 1.00 43.67 1843 SER B CA 1
ATOM 1083 C C . SER B 1 45 ? 18.121 68.343 3.771 1.00 45.00 1843 SER B C 1
ATOM 1084 O O . SER B 1 45 ? 17.706 69.195 4.574 1.00 46.88 1843 SER B O 1
ATOM 1087 N N . TYR B 1 46 ? 18.178 68.529 2.456 1.00 42.80 1844 TYR B N 1
ATOM 1088 C CA . TYR B 1 46 ? 17.692 69.750 1.825 1.00 42.62 1844 TYR B CA 1
ATOM 1089 C C . TYR B 1 46 ? 16.224 69.972 2.209 1.00 41.93 1844 TYR B C 1
ATOM 1090 O O . TYR B 1 46 ? 15.865 71.037 2.697 1.00 41.34 1844 TYR B O 1
ATOM 1099 N N . THR B 1 47 ? 15.404 68.953 2.009 1.00 43.12 1845 THR B N 1
ATOM 1100 C CA . THR B 1 47 ? 13.953 69.025 2.235 1.00 46.44 1845 THR B CA 1
ATOM 1101 C C . THR B 1 47 ? 13.640 69.397 3.685 1.00 41.81 1845 THR B C 1
ATOM 1102 O O . THR B 1 47 ? 12.756 70.204 3.936 1.00 40.41 1845 THR B O 1
ATOM 1106 N N . GLU B 1 48 ? 14.340 68.779 4.627 1.00 42.80 1846 GLU B N 1
ATOM 1107 C CA . GLU B 1 48 ? 14.131 69.091 6.048 1.00 42.22 1846 GLU B CA 1
ATOM 1108 C C . GLU B 1 48 ? 14.540 70.545 6.306 1.00 38.83 1846 GLU B C 1
ATOM 1109 O O . GLU B 1 48 ? 13.866 71.238 7.050 1.00 36.57 1846 GLU B O 1
ATOM 1115 N N . ALA B 1 49 ? 15.640 71.001 5.701 1.00 34.91 1847 ALA B N 1
ATOM 1116 C CA . ALA B 1 49 ? 16.081 72.380 5.943 1.00 36.54 1847 ALA B CA 1
ATOM 1117 C C . ALA B 1 49 ? 15.018 73.353 5.419 1.00 32.43 1847 ALA B C 1
ATOM 1118 O O . ALA B 1 49 ? 14.708 74.330 6.102 1.00 31.69 1847 ALA B O 1
ATOM 1120 N N . LEU B 1 50 ? 14.473 73.063 4.243 1.00 31.14 1848 LEU B N 1
ATOM 1121 C CA . LEU B 1 50 ? 13.496 73.949 3.560 1.00 36.19 1848 LEU B CA 1
ATOM 1122 C C . LEU B 1 50 ? 12.202 74.056 4.380 1.00 37.03 1848 LEU B C 1
ATOM 1123 O O . LEU B 1 50 ? 11.656 75.158 4.576 1.00 33.82 1848 LEU B O 1
ATOM 1128 N N . ASP B 1 51 ? 11.743 72.915 4.880 1.00 36.59 1849 ASP B N 1
ATOM 1129 C CA . ASP B 1 51 ? 10.547 72.872 5.704 1.00 40.08 1849 ASP B CA 1
ATOM 1130 C C . ASP B 1 51 ? 10.756 73.730 6.948 1.00 36.65 1849 ASP B C 1
ATOM 1131 O O . ASP B 1 51 ? 9.910 74.569 7.271 1.00 36.79 1849 ASP B O 1
ATOM 1136 N N . GLU B 1 52 ? 11.869 73.506 7.633 1.00 34.61 1850 GLU B N 1
ATOM 1137 C CA . GLU B 1 52 ? 12.150 74.239 8.854 1.00 35.95 1850 GLU B CA 1
ATOM 1138 C C . GLU B 1 52 ? 12.267 75.740 8.541 1.00 35.27 1850 GLU B C 1
ATOM 1139 O O . GLU B 1 52 ? 11.722 76.583 9.270 1.00 34.65 1850 GLU B O 1
ATOM 1145 N N . PHE B 1 53 ? 12.969 76.075 7.462 1.00 32.40 1851 PHE B N 1
ATOM 1146 C CA . PHE B 1 53 ? 13.148 77.487 7.063 1.00 32.40 1851 PHE B CA 1
ATOM 1147 C C . PHE B 1 53 ? 11.775 78.156 6.895 1.00 30.97 1851 PHE B C 1
ATOM 1148 O O . PHE B 1 53 ? 11.501 79.212 7.451 1.00 30.87 1851 PHE B O 1
ATOM 1156 N N . CYS B 1 54 ? 10.900 77.521 6.154 1.00 31.12 1852 CYS B N 1
ATOM 1157 C CA . CYS B 1 54 ? 9.627 78.146 5.820 1.00 36.60 1852 CYS B CA 1
ATOM 1158 C C . CYS B 1 54 ? 8.651 78.135 7.003 1.00 35.99 1852 CYS B C 1
ATOM 1159 O O . CYS B 1 54 ? 7.803 79.023 7.053 1.00 37.27 1852 CYS B O 1
ATOM 1162 N N . ILE B 1 55 ? 8.779 77.204 7.963 1.00 33.74 1853 ILE B N 1
ATOM 1163 C CA . ILE B 1 55 ? 7.974 77.271 9.190 1.00 34.47 1853 ILE B CA 1
ATOM 1164 C C . ILE B 1 55 ? 8.433 78.466 10.022 1.00 34.04 1853 ILE B C 1
ATOM 1165 O O . ILE B 1 55 ? 7.606 79.212 10.578 1.00 33.74 1853 ILE B O 1
ATOM 1170 N N . GLU B 1 56 ? 9.749 78.633 10.113 1.00 31.51 1854 GLU B N 1
ATOM 1171 C CA . GLU B 1 56 ? 10.330 79.645 10.986 1.00 31.06 1854 GLU B CA 1
ATOM 1172 C C . GLU B 1 56 ? 10.085 81.047 10.409 1.00 30.11 1854 GLU B C 1
ATOM 1173 O O . GLU B 1 56 ? 9.859 81.996 11.162 1.00 31.15 1854 GLU B O 1
ATOM 1179 N N . LEU B 1 57 ? 10.128 81.182 9.096 1.00 28.71 1855 LEU B N 1
ATOM 1180 C CA . LEU B 1 57 ? 9.813 82.468 8.446 1.00 29.93 1855 LEU B CA 1
ATOM 1181 C C . LEU B 1 57 ? 8.367 82.902 8.765 1.00 31.25 1855 LEU B C 1
ATOM 1182 O O . LEU B 1 57 ? 8.113 84.086 9.032 1.00 30.82 1855 LEU B O 1
ATOM 1187 N N . GLN B 1 58 ? 7.422 81.961 8.823 1.00 33.78 1856 GLN B N 1
ATOM 1188 C CA . GLN B 1 58 ? 6.035 82.297 9.198 1.00 33.76 1856 GLN B CA 1
ATOM 1189 C C . GLN B 1 58 ? 5.964 82.813 10.638 1.00 35.32 1856 GLN B C 1
ATOM 1190 O O . GLN B 1 58 ? 5.314 83.828 10.902 1.00 33.52 1856 GLN B O 1
ATOM 1196 N N . ARG B 1 59 ? 6.616 82.130 11.562 1.00 34.79 1857 ARG B N 1
ATOM 1197 C CA . ARG B 1 59 ? 6.605 82.578 12.942 1.00 37.29 1857 ARG B CA 1
ATOM 1198 C C . ARG B 1 59 ? 7.057 84.038 12.986 1.00 34.38 1857 ARG B C 1
ATOM 1199 O O . ARG B 1 59 ? 6.468 84.856 13.672 1.00 36.18 1857 ARG B O 1
ATOM 1207 N N . ILE B 1 60 ? 8.143 84.328 12.286 1.00 33.38 1858 ILE B N 1
ATOM 1208 C CA . ILE B 1 60 ? 8.735 85.653 12.302 1.00 32.67 1858 ILE B CA 1
ATOM 1209 C C . ILE B 1 60 ? 7.782 86.672 11.662 1.00 31.70 1858 ILE B C 1
ATOM 1210 O O . ILE B 1 60 ? 7.565 87.758 12.240 1.00 30.09 1858 ILE B O 1
ATOM 1215 N N . ILE B 1 61 ? 7.219 86.349 10.496 1.00 31.12 1859 ILE B N 1
ATOM 1216 C CA . ILE B 1 61 ? 6.333 87.308 9.813 1.00 33.41 1859 ILE B CA 1
ATOM 1217 C C . ILE B 1 61 ? 5.118 87.578 10.710 1.00 36.23 1859 ILE B C 1
ATOM 1218 O O . ILE B 1 61 ? 4.745 88.733 10.931 1.00 37.33 1859 ILE B O 1
ATOM 1223 N N . ASN B 1 62 ? 4.555 86.519 11.287 1.00 35.57 1860 ASN B N 1
ATOM 1224 C CA . ASN B 1 62 ? 3.388 86.640 12.136 1.00 33.78 1860 ASN B CA 1
ATOM 1225 C C . ASN B 1 62 ? 3.677 87.548 13.330 1.00 35.93 1860 ASN B C 1
ATOM 1226 O O . ASN B 1 62 ? 2.796 88.312 13.732 1.00 35.60 1860 ASN B O 1
ATOM 1231 N N . SER B 1 63 ? 4.891 87.504 13.861 1.00 35.96 1861 SER B N 1
ATOM 1232 C CA . SER B 1 63 ? 5.242 88.336 15.015 1.00 35.77 1861 SER B CA 1
ATOM 1233 C C . SER B 1 63 ? 5.180 89.839 14.679 1.00 37.11 1861 SER B C 1
ATOM 1234 O O . SER B 1 63 ? 5.077 90.670 15.596 1.00 41.59 1861 SER B O 1
ATOM 1237 N N . THR B 1 64 ? 5.178 90.220 13.403 1.00 34.79 1862 THR B N 1
ATOM 1238 C CA . THR B 1 64 ? 5.116 91.658 13.047 1.00 35.90 1862 THR B CA 1
ATOM 1239 C C . THR B 1 64 ? 3.737 92.262 13.354 1.00 36.50 1862 THR B C 1
ATOM 1240 O O . THR B 1 64 ? 3.615 93.474 13.422 1.00 37.22 1862 THR B O 1
ATOM 1244 N N . LYS B 1 65 ? 2.712 91.450 13.556 1.00 36.12 1863 LYS B N 1
ATOM 1245 C CA . LYS B 1 65 ? 1.379 91.976 13.860 1.00 41.59 1863 LYS B CA 1
ATOM 1246 C C . LYS B 1 65 ? 1.356 92.829 15.141 1.00 42.86 1863 LYS B C 1
ATOM 1247 O O . LYS B 1 65 ? 0.577 93.760 15.223 1.00 46.33 1863 LYS B O 1
ATOM 1253 N N . THR B 1 66 ? 2.202 92.542 16.122 1.00 45.05 1864 THR B N 1
ATOM 1254 C CA . THR B 1 66 ? 2.161 93.238 17.408 1.00 49.51 1864 THR B CA 1
ATOM 1255 C C . THR B 1 66 ? 3.282 94.283 17.484 1.00 45.87 1864 THR B C 1
ATOM 1256 O O . THR B 1 66 ? 3.458 94.961 18.491 1.00 45.93 1864 THR B O 1
ATOM 1260 N N . LEU B 1 67 ? 4.039 94.424 16.417 1.00 41.58 1865 LEU B N 1
ATOM 1261 C CA . LEU B 1 67 ? 5.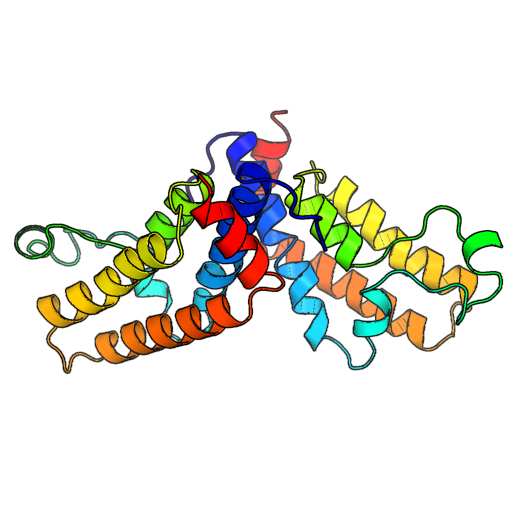236 95.254 16.461 1.00 39.53 1865 LEU B CA 1
ATOM 1262 C C . LEU B 1 67 ? 4.868 96.749 16.542 1.00 37.58 1865 LEU B C 1
ATOM 1263 O O . LEU B 1 67 ? 5.505 97.515 17.253 1.00 37.32 1865 LEU B O 1
ATOM 1268 N N . HIS B 1 68 ? 3.839 97.187 15.823 1.00 34.20 1866 HIS B N 1
ATOM 1269 C CA . HIS B 1 68 ? 3.558 98.632 15.756 1.00 33.17 1866 HIS B CA 1
ATOM 1270 C C . HIS B 1 68 ? 2.067 98.815 15.498 1.00 31.25 1866 HIS B C 1
ATOM 1271 O O . HIS B 1 68 ? 1.455 97.964 14.894 1.00 26.02 1866 HIS B O 1
ATOM 1278 N N . HIS B 1 69 ? 1.505 99.934 15.937 1.00 31.93 1867 HIS B N 1
ATOM 1279 C CA . HIS B 1 69 ? 0.048 100.191 15.759 1.00 34.11 1867 HIS B CA 1
ATOM 1280 C C . HIS B 1 69 ? -0.353 100.329 14.276 1.00 33.95 1867 HIS B C 1
ATOM 1281 O O . HIS B 1 69 ? -1.558 100.260 13.966 1.00 31.19 1867 HIS B O 1
ATOM 1288 N N . TYR B 1 70 ? 0.610 100.505 13.356 1.00 31.54 1868 TYR B N 1
ATOM 1289 C CA . TYR B 1 70 ? 0.311 100.587 11.926 1.00 32.40 1868 TYR B CA 1
ATOM 1290 C C . TYR B 1 70 ? 0.874 99.354 11.194 1.00 34.14 1868 TYR B C 1
ATOM 1291 O O . TYR B 1 70 ? 0.868 99.316 9.968 1.00 30.92 1868 TYR B O 1
ATOM 1300 N N . SER B 1 71 ? 1.308 98.334 11.937 1.00 32.59 1869 SER B N 1
ATOM 1301 C CA . SER B 1 71 ? 1.807 97.064 11.350 1.00 35.17 1869 SER B CA 1
ATOM 1302 C C . SER B 1 71 ? 0.819 96.467 10.358 1.00 32.63 1869 SER B C 1
ATOM 1303 O O . SER B 1 71 ? 1.220 95.936 9.307 1.00 30.69 1869 SER B O 1
ATOM 1306 N N . HIS B 1 72 ? -0.457 96.501 10.733 1.00 30.34 1870 HIS B N 1
ATOM 1307 C CA . HIS B 1 72 ? -1.493 95.762 9.996 1.00 32.81 1870 HIS B CA 1
ATOM 1308 C C . HIS B 1 72 ? -1.657 96.283 8.559 1.00 32.54 1870 HIS B C 1
ATOM 1309 O O . HIS B 1 72 ? -2.163 95.552 7.707 1.00 31.27 1870 HIS B O 1
ATOM 1316 N N . VAL B 1 73 ? -1.229 97.514 8.252 1.00 32.35 1871 VAL B N 1
ATOM 1317 C CA . VAL B 1 73 ? -1.483 98.032 6.899 1.00 33.84 1871 VAL B CA 1
ATOM 1318 C C . VAL B 1 73 ? -0.609 97.297 5.873 1.00 31.44 1871 VAL B C 1
ATOM 1319 O O . VAL B 1 73 ? -0.929 97.327 4.690 1.00 31.18 1871 VAL B O 1
ATOM 1323 N N . PHE B 1 74 ? 0.453 96.614 6.310 1.00 28.92 1872 PHE B N 1
ATOM 1324 C CA . PHE B 1 74 ? 1.322 95.903 5.386 1.00 28.24 1872 PHE B CA 1
ATOM 1325 C C . PHE B 1 74 ? 0.875 94.456 5.209 1.00 28.37 1872 PHE B C 1
ATOM 1326 O O . PHE B 1 74 ? 1.576 93.696 4.520 1.00 27.10 1872 PHE B O 1
ATOM 1334 N N . TRP B 1 75 ? -0.268 94.088 5.801 1.00 27.97 1873 TRP B N 1
ATOM 1335 C CA . TRP B 1 75 ? -0.625 92.704 5.848 1.00 30.11 1873 TRP B CA 1
ATOM 1336 C C . TRP B 1 75 ? -1.299 92.275 4.538 1.00 30.01 1873 TRP B C 1
ATOM 1337 O O . TRP B 1 75 ? -0.941 91.253 4.006 1.00 29.96 1873 TRP B O 1
ATOM 1348 N N . ASN B 1 76 ? -2.230 93.049 3.999 1.00 30.13 1874 ASN B N 1
ATOM 1349 C CA . ASN B 1 76 ? -3.022 92.597 2.865 1.00 34.65 1874 ASN B CA 1
ATOM 1350 C C . ASN B 1 76 ? -2.715 93.437 1.618 1.00 33.27 1874 ASN B C 1
ATOM 1351 O O . ASN B 1 76 ? -2.090 94.490 1.687 1.00 30.40 1874 ASN B O 1
ATOM 1356 N N . ARG B 1 77 ? -3.192 92.924 0.492 1.00 33.77 1875 ARG B N 1
ATOM 1357 C CA . ARG B 1 77 ? -3.124 93.600 -0.791 1.00 39.24 1875 ARG B CA 1
ATOM 1358 C C . ARG B 1 77 ? -3.770 94.983 -0.685 1.00 40.82 1875 ARG B C 1
ATOM 1359 O O . ARG B 1 77 ? -4.847 95.151 -0.124 1.00 37.37 1875 ARG B O 1
ATOM 1367 N N . VAL B 1 78 ? -3.084 95.956 -1.252 1.00 42.76 1876 VAL B N 1
ATOM 1368 C CA . VAL B 1 78 ? -3.597 97.299 -1.384 1.00 45.54 1876 VAL B CA 1
ATOM 1369 C C . VAL B 1 78 ? -4.769 97.277 -2.376 1.00 43.24 1876 VAL B C 1
ATOM 1370 O O . VAL B 1 78 ? -4.629 96.795 -3.507 1.00 37.48 1876 VAL B O 1
ATOM 1374 N N . SER B 1 79 ? -5.911 97.807 -1.949 1.00 45.23 1877 SER B N 1
ATOM 1375 C CA . SER B 1 79 ? -7.094 97.885 -2.810 1.00 48.22 1877 SER B CA 1
ATOM 1376 C C . SER B 1 79 ? -7.029 99.133 -3.702 1.00 43.47 1877 SER B C 1
ATOM 1377 O O . SER B 1 79 ? -6.756 100.244 -3.214 1.00 37.51 1877 SER B O 1
ATOM 1380 N N . GLU B 1 80 ? -7.323 98.936 -4.986 1.00 46.24 1878 GLU B N 1
ATOM 1381 C CA . GLU B 1 80 ? -7.401 100.030 -5.978 1.00 52.89 1878 GLU B CA 1
ATOM 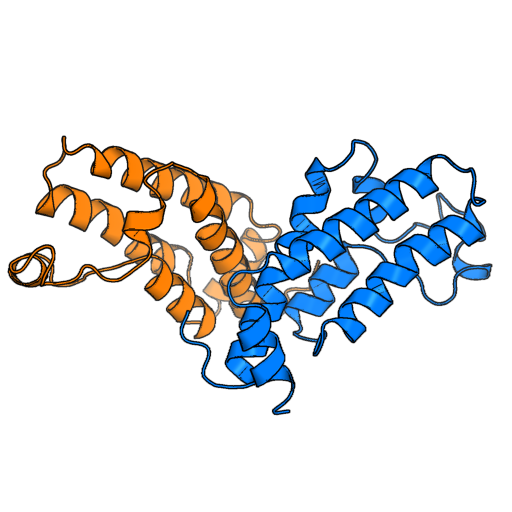1382 C C . GLU B 1 80 ? -8.423 101.079 -5.511 1.00 56.09 1878 GLU B C 1
ATOM 1383 O O . GLU B 1 80 ? -8.221 102.281 -5.675 1.00 59.23 1878 GLU B O 1
ATOM 1389 N N . ARG B 1 81 ? -9.504 100.617 -4.889 1.00 57.68 1879 ARG B N 1
ATOM 1390 C CA . ARG B 1 81 ? -10.473 101.502 -4.230 1.00 56.69 1879 ARG B CA 1
ATOM 1391 C C . ARG B 1 81 ? -9.755 102.530 -3.347 1.00 53.83 1879 ARG B C 1
ATOM 1392 O O . ARG B 1 81 ? -10.144 103.683 -3.325 1.00 61.82 1879 ARG B O 1
ATOM 1394 N N . ILE B 1 82 ? -8.708 102.120 -2.633 1.00 54.30 1880 ILE B N 1
ATOM 1395 C CA . ILE B 1 82 ? -8.049 102.964 -1.608 1.00 50.51 1880 ILE B CA 1
ATOM 1396 C C . ILE B 1 82 ? -6.882 103.753 -2.214 1.00 49.76 1880 ILE B C 1
ATOM 1397 O O . ILE B 1 82 ? -6.538 104.811 -1.707 1.00 48.88 1880 ILE B O 1
ATOM 1402 N N A ALA B 1 83 ? -6.326 103.234 -3.316 0.50 48.19 1881 ALA B N 1
ATOM 1403 N N B ALA B 1 83 ? -6.155 103.180 -3.164 0.50 49.99 1881 ALA B N 1
ATOM 1404 C CA A ALA B 1 83 ? -5.386 103.972 -4.175 0.50 46.54 1881 ALA B CA 1
ATOM 1405 C CA B ALA B 1 83 ? -4.890 103.793 -3.578 0.50 49.30 1881 ALA B CA 1
ATOM 1406 C C A ALA B 1 83 ? -5.465 103.426 -5.612 0.50 44.51 1881 ALA B C 1
ATOM 1407 C C B ALA B 1 83 ? -4.900 103.975 -5.094 0.50 49.51 1881 ALA B C 1
ATOM 1408 O O A ALA B 1 83 ? -4.786 102.459 -5.965 0.50 39.79 1881 ALA B O 1
ATOM 1409 O O B ALA B 1 83 ? -4.325 103.168 -5.826 0.50 46.44 1881 ALA B O 1
ATOM 1412 N N A PRO B 1 84 ? -6.307 104.052 -6.452 0.50 41.60 1882 PRO B N 1
ATOM 1413 N N B PRO B 1 84 ? -5.573 105.038 -5.555 0.50 50.72 1882 PRO B N 1
ATOM 1414 C CA A PRO B 1 84 ? -6.573 103.562 -7.802 0.50 42.47 1882 PRO B CA 1
ATOM 1415 C CA B PRO B 1 84 ? -5.758 105.154 -6.979 0.50 49.76 1882 PRO B CA 1
ATOM 1416 C C A PRO B 1 84 ? -5.368 103.601 -8.752 0.50 40.81 1882 PRO B C 1
ATOM 1417 C C B PRO B 1 84 ? -4.372 105.186 -7.631 0.50 46.14 1882 PRO B C 1
ATOM 1418 O O A PRO B 1 84 ? -5.424 102.964 -9.788 0.50 40.89 1882 PRO B O 1
ATOM 1419 O O B PRO B 1 84 ? -3.486 105.909 -7.164 0.50 41.71 1882 PRO B O 1
ATOM 1426 N N A ASN B 1 85 ? -4.301 104.324 -8.411 0.50 43.06 1883 ASN B N 1
ATOM 1427 N N B ASN B 1 85 ? -4.200 104.348 -8.646 0.50 46.17 1883 ASN B N 1
ATOM 1428 C CA A ASN B 1 85 ? -3.148 104.457 -9.327 0.50 43.66 1883 ASN B CA 1
ATOM 1429 C CA B ASN B 1 85 ? -3.025 104.411 -9.490 0.50 45.35 1883 ASN B CA 1
ATOM 1430 C C A ASN B 1 85 ? -1.947 103.623 -8.857 0.50 41.28 1883 ASN B C 1
ATOM 1431 C C B ASN B 1 85 ? -1.873 103.605 -8.871 0.50 42.24 1883 ASN B C 1
ATOM 1432 O O A ASN B 1 85 ? -0.907 103.593 -9.517 0.50 42.95 1883 ASN B O 1
ATOM 1433 O O B ASN B 1 85 ? -0.778 103.573 -9.441 0.50 43.20 1883 ASN B O 1
ATOM 1442 N N . TYR B 1 86 ? -2.094 102.919 -7.745 1.00 39.94 1884 TYR B N 1
ATOM 1443 C CA . TYR B 1 86 ? -0.985 102.199 -7.100 1.00 35.86 1884 TYR B CA 1
ATOM 1444 C C . TYR B 1 86 ? -0.325 101.222 -8.077 1.00 34.11 1884 TYR B C 1
ATOM 1445 O O . TYR B 1 86 ? 0.903 101.178 -8.160 1.00 31.84 1884 TYR B O 1
ATOM 1454 N N . TYR B 1 87 ? -1.118 100.448 -8.813 1.00 32.84 1885 TYR B N 1
ATOM 1455 C CA . TYR B 1 87 ? -0.561 99.389 -9.639 1.00 35.69 1885 TYR B CA 1
ATOM 1456 C C . TYR B 1 87 ? -0.055 99.940 -10.973 1.00 37.65 1885 TYR B C 1
ATOM 1457 O O . TYR B 1 87 ? 0.610 99.200 -11.684 1.00 38.65 1885 TYR B O 1
ATOM 1466 N N . ASN B 1 88 ? -0.355 101.197 -11.292 1.00 37.90 1886 ASN B N 1
ATOM 1467 C CA . ASN B 1 88 ? 0.264 101.849 -12.445 1.00 41.16 1886 ASN B CA 1
ATOM 1468 C C . ASN B 1 88 ? 1.748 102.110 -12.127 1.00 39.78 1886 ASN B C 1
ATOM 1469 O O . ASN B 1 88 ? 2.573 102.002 -13.002 1.00 43.53 1886 ASN B O 1
ATOM 1474 N N . LEU B 1 89 ? 2.081 102.412 -10.870 1.00 36.06 1887 LEU B N 1
ATOM 1475 C CA . LEU B 1 89 ? 3.471 102.708 -10.460 1.00 34.16 1887 LEU B CA 1
ATOM 1476 C C . LEU B 1 89 ? 4.187 101.438 -9.960 1.00 34.04 1887 LEU B C 1
ATOM 1477 O O . LEU B 1 89 ? 5.368 101.211 -10.269 1.00 32.07 1887 LEU B O 1
ATOM 1482 N N . VAL B 1 90 ? 3.485 100.605 -9.185 1.00 32.37 1888 VAL B N 1
ATOM 1483 C CA . VAL B 1 90 ? 4.070 99.460 -8.486 1.00 28.78 1888 VAL B CA 1
ATOM 1484 C C . VAL B 1 90 ? 3.762 98.199 -9.304 1.00 30.56 1888 VAL B C 1
ATOM 1485 O O . VAL B 1 90 ? 2.629 97.711 -9.281 1.00 32.43 1888 VAL B O 1
ATOM 1489 N N . LYS B 1 91 ? 4.781 97.652 -9.960 1.00 33.16 1889 LYS B N 1
ATOM 1490 C CA . LYS B 1 91 ? 4.686 96.489 -10.859 1.00 34.16 1889 LYS B CA 1
ATOM 1491 C C . LYS B 1 91 ? 5.060 95.194 -10.132 1.00 36.18 1889 LYS B C 1
ATOM 1492 O O . LYS B 1 91 ? 4.747 94.125 -10.642 1.00 36.39 1889 LYS B O 1
ATOM 1498 N N . ARG B 1 92 ? 5.778 95.272 -9.003 1.00 34.41 1890 ARG B N 1
ATOM 1499 C CA . ARG B 1 92 ? 6.030 94.089 -8.170 1.00 33.67 1890 ARG B CA 1
ATOM 1500 C C . ARG B 1 92 ? 5.505 94.390 -6.760 1.00 31.26 1890 ARG B C 1
ATOM 1501 O O . ARG B 1 92 ? 6.265 94.631 -5.840 1.00 29.83 1890 ARG B O 1
ATOM 1509 N N . PRO B 1 93 ? 4.187 94.403 -6.600 1.00 29.33 1891 PRO B N 1
ATOM 1510 C CA . PRO B 1 93 ? 3.630 94.658 -5.278 1.00 30.26 1891 PRO B CA 1
ATOM 1511 C C . PRO B 1 93 ? 3.918 93.494 -4.305 1.00 29.97 1891 PRO B C 1
ATOM 1512 O O . PRO B 1 93 ? 4.149 92.359 -4.730 1.00 29.47 1891 PRO B O 1
ATOM 1516 N N . MET B 1 94 ? 3.944 93.789 -3.012 1.00 28.39 1892 MET B N 1
ATOM 1517 C CA . MET B 1 94 ? 4.259 92.778 -2.009 1.00 28.97 1892 MET B CA 1
ATOM 1518 C C . MET B 1 94 ? 3.583 93.150 -0.681 1.00 28.90 1892 MET B C 1
ATOM 1519 O O . MET B 1 94 ? 3.520 94.333 -0.307 1.00 26.92 1892 MET B O 1
ATOM 1524 N N . TRP B 1 95 ? 3.080 92.128 0.019 1.00 26.93 1893 TRP B N 1
ATOM 1525 C CA . TRP B 1 95 ? 2.421 92.289 1.294 1.00 27.52 1893 TRP B CA 1
ATOM 1526 C C . TRP B 1 95 ? 2.674 91.021 2.134 1.00 27.17 1893 TRP B C 1
ATOM 1527 O O . TRP B 1 95 ? 3.051 89.974 1.602 1.00 25.01 1893 TRP B O 1
ATOM 1538 N N . LEU B 1 96 ? 2.520 91.136 3.438 1.00 25.36 1894 LEU B N 1
ATOM 1539 C CA . LEU B 1 96 ? 2.995 90.079 4.363 1.00 27.14 1894 LEU B CA 1
ATOM 1540 C C . LEU B 1 96 ? 2.182 88.784 4.221 1.00 28.13 1894 LEU B C 1
ATOM 1541 O O . LEU B 1 96 ? 2.765 87.715 4.319 1.00 31.98 1894 LEU B O 1
ATOM 1546 N N . GLN B 1 97 ? 0.877 88.850 3.942 1.00 28.52 1895 GLN B N 1
ATOM 1547 C CA . GLN B 1 97 ? 0.081 87.633 3.724 1.00 29.18 1895 GLN B CA 1
ATOM 1548 C C . GLN B 1 97 ? 0.622 86.884 2.495 1.00 29.31 1895 GLN B C 1
ATOM 1549 O O . GLN B 1 97 ? 0.670 85.667 2.510 1.00 28.99 1895 GLN B O 1
ATOM 1555 N N . LEU B 1 98 ? 1.041 87.597 1.442 1.00 29.09 1896 LEU B N 1
ATOM 1556 C CA . LEU B 1 98 ? 1.589 86.951 0.251 1.00 29.90 1896 LEU B CA 1
ATOM 1557 C C . LEU B 1 98 ? 2.887 86.219 0.610 1.00 31.14 1896 LEU B C 1
ATOM 1558 O O . LEU B 1 98 ? 3.136 85.115 0.114 1.00 27.01 1896 LEU B O 1
ATOM 1563 N N . MET B 1 99 ? 3.689 86.824 1.486 1.00 29.96 1897 MET B N 1
ATOM 1564 C CA . MET B 1 99 ? 4.931 86.201 1.919 1.00 31.42 1897 MET B CA 1
ATOM 1565 C C . MET B 1 99 ? 4.607 84.964 2.767 1.00 28.49 1897 MET B C 1
ATOM 1566 O O . MET B 1 99 ? 5.263 83.951 2.628 1.00 26.53 1897 MET B O 1
ATOM 1571 N N . ILE B 1 100 ? 3.625 85.058 3.657 1.00 29.11 1898 ILE B N 1
ATOM 1572 C CA . ILE B 1 100 ? 3.150 83.863 4.401 1.00 29.64 1898 ILE B CA 1
ATOM 1573 C C . ILE B 1 100 ? 2.727 82.783 3.394 1.00 32.00 1898 ILE B C 1
ATOM 1574 O O . ILE B 1 100 ? 3.105 81.611 3.552 1.00 33.24 1898 ILE B O 1
ATOM 1579 N N . ASN B 1 101 ? 1.982 83.153 2.353 1.00 32.74 1899 ASN B N 1
ATOM 1580 C CA . ASN B 1 101 ? 1.489 82.132 1.399 1.00 35.53 1899 ASN B CA 1
ATOM 1581 C C . ASN B 1 101 ? 2.654 81.520 0.625 1.00 36.52 1899 ASN B C 1
ATOM 1582 O O . ASN B 1 101 ? 2.610 80.338 0.313 1.00 36.94 1899 ASN B O 1
ATOM 1587 N N . LYS B 1 102 ? 3.701 82.298 0.331 1.00 36.81 1900 LYS B N 1
ATOM 1588 C CA . LYS B 1 102 ? 4.867 81.745 -0.358 1.00 36.51 1900 LYS B CA 1
ATOM 1589 C C . LYS B 1 102 ? 5.676 80.840 0.584 1.00 36.47 1900 LYS B C 1
ATOM 1590 O O . LYS B 1 102 ? 6.257 79.873 0.121 1.00 34.49 1900 LYS B O 1
ATOM 1596 N N . CYS B 1 103 ? 5.719 81.140 1.877 1.00 33.74 1901 CYS B N 1
ATOM 1597 C CA . CYS B 1 103 ? 6.313 80.202 2.852 1.00 37.85 1901 CYS B CA 1
ATOM 1598 C C . CYS B 1 103 ? 5.555 78.866 2.849 1.00 38.14 1901 CYS B C 1
ATOM 1599 O O . CYS B 1 103 ? 6.179 77.814 2.862 1.00 36.88 1901 CYS B O 1
ATOM 1602 N N . LYS B 1 104 ? 4.226 78.921 2.842 1.00 38.27 1902 LYS B N 1
ATOM 1603 C CA . LYS B 1 104 ? 3.387 77.712 2.910 1.00 40.56 1902 LYS B CA 1
ATOM 1604 C C . LYS B 1 104 ? 3.611 76.857 1.656 1.00 40.21 1902 LYS B C 1
ATOM 1605 O O . LYS B 1 104 ? 3.492 75.647 1.729 1.00 42.42 1902 LYS B O 1
ATOM 1611 N N . LYS B 1 105 ? 3.979 77.478 0.537 1.00 40.26 1903 LYS B N 1
ATOM 1612 C CA . LYS B 1 105 ? 4.260 76.773 -0.722 1.00 41.98 1903 LYS B CA 1
ATOM 1613 C C . LYS B 1 105 ? 5.767 76.525 -0.893 1.00 44.89 1903 LYS B C 1
ATOM 1614 O O . LYS B 1 105 ? 6.200 76.164 -1.985 1.00 38.88 1903 LYS B O 1
ATOM 1620 N N . ARG B 1 106 ? 6.557 76.777 0.158 1.00 45.03 1904 ARG B N 1
ATOM 1621 C CA . ARG B 1 106 ? 7.988 76.466 0.176 1.00 46.68 1904 ARG B CA 1
ATOM 1622 C C . ARG B 1 106 ? 8.681 77.110 -1.031 1.00 42.75 1904 ARG B C 1
ATOM 1623 O O . ARG B 1 106 ? 9.561 76.510 -1.647 1.00 41.99 1904 ARG B O 1
ATOM 1631 N N . GLU B 1 107 ? 8.333 78.360 -1.320 1.00 40.82 1905 GLU B N 1
ATOM 1632 C CA . GLU B 1 107 ? 8.909 79.071 -2.470 1.00 41.03 1905 GLU B CA 1
ATOM 1633 C C . GLU B 1 107 ? 10.209 79.812 -2.104 1.00 38.99 1905 GLU B C 1
ATOM 1634 O O . GLU B 1 107 ? 10.928 80.174 -2.996 1.00 40.55 1905 GLU B O 1
ATOM 1640 N N . TYR B 1 108 ? 10.536 80.049 -0.833 1.00 36.47 1906 TYR B N 1
ATOM 1641 C CA . TYR B 1 108 ? 11.804 80.709 -0.480 1.00 34.97 1906 TYR B CA 1
ATOM 1642 C C . TYR B 1 108 ? 12.908 79.663 -0.244 1.00 36.55 1906 TYR B C 1
ATOM 1643 O O . TYR B 1 108 ? 12.884 78.964 0.770 1.00 37.04 1906 TYR B O 1
ATOM 1652 N N . LYS B 1 109 ? 13.889 79.606 -1.142 1.00 35.58 1907 LYS B N 1
ATOM 1653 C CA . LYS B 1 109 ? 14.952 78.601 -1.116 1.00 40.30 1907 LYS B CA 1
ATOM 1654 C C . LYS B 1 109 ? 16.241 79.178 -0.522 1.00 39.88 1907 LYS B C 1
ATOM 1655 O O . LYS B 1 109 ? 17.243 78.469 -0.444 1.00 38.57 1907 LYS B O 1
ATOM 1661 N N . SER B 1 110 ? 16.237 80.453 -0.132 1.00 35.07 1908 SER B N 1
ATOM 1662 C CA . SER B 1 110 ? 17.421 81.049 0.445 1.00 33.82 1908 SER B CA 1
ATOM 1663 C C . SER B 1 110 ? 17.016 82.289 1.235 1.00 32.75 1908 SER B C 1
ATOM 1664 O O . SER B 1 110 ? 15.944 82.861 1.017 1.00 32.40 1908 SER B O 1
ATOM 1667 N N . ARG B 1 111 ? 17.901 82.688 2.126 1.00 33.33 1909 ARG B N 1
ATOM 1668 C CA . ARG B 1 111 ? 17.724 83.909 2.861 1.00 38.39 1909 ARG B CA 1
ATOM 1669 C C . ARG B 1 111 ? 17.531 85.065 1.865 1.00 36.74 1909 ARG B C 1
ATOM 1670 O O . ARG B 1 111 ? 16.619 85.871 2.035 1.00 32.92 1909 ARG B O 1
ATOM 1678 N N . LYS B 1 112 ? 18.343 85.104 0.805 1.00 36.70 1910 LYS B N 1
ATOM 1679 C CA . LYS B 1 112 ? 18.266 86.187 -0.190 1.00 39.53 1910 LYS B CA 1
ATOM 1680 C C . LYS B 1 112 ? 16.897 86.193 -0.893 1.00 36.76 1910 LYS B C 1
ATOM 1681 O O . LYS B 1 112 ? 16.340 87.256 -1.088 1.00 35.38 1910 LYS B O 1
ATOM 1685 N N . ASP B 1 113 ? 16.372 85.048 -1.317 1.00 36.07 1911 ASP B N 1
ATOM 1686 C CA . ASP B 1 113 ? 15.011 84.996 -1.910 1.00 38.73 1911 ASP B CA 1
ATOM 1687 C C . ASP B 1 113 ? 13.995 85.722 -1.006 1.00 37.07 1911 ASP B C 1
ATOM 1688 O O . ASP B 1 113 ? 13.128 86.456 -1.479 1.00 32.98 1911 ASP B O 1
ATOM 1693 N N . PHE B 1 114 ? 14.056 85.433 0.290 1.00 32.77 1912 PHE B N 1
ATOM 1694 C CA . PHE B 1 114 ? 13.109 85.960 1.216 1.00 31.45 1912 PHE B CA 1
ATOM 1695 C C . PHE B 1 114 ? 13.326 87.470 1.393 1.00 33.58 1912 PHE B C 1
ATOM 1696 O O . PHE B 1 114 ? 12.341 88.234 1.401 1.00 30.11 1912 PHE B O 1
ATOM 1704 N N . GLN B 1 115 ? 14.578 87.899 1.549 1.00 32.58 1913 GLN B N 1
ATOM 1705 C CA . GLN B 1 115 ? 14.862 89.320 1.857 1.00 35.05 1913 GLN B CA 1
ATOM 1706 C C . GLN B 1 115 ? 14.606 90.197 0.631 1.00 31.67 1913 GLN B C 1
ATOM 1707 O O . GLN B 1 115 ? 14.258 91.342 0.796 1.00 30.97 1913 GLN B O 1
ATOM 1713 N N . ASP B 1 116 ? 14.690 89.643 -0.567 1.00 30.95 1914 ASP B N 1
ATOM 1714 C CA . ASP B 1 116 ? 14.307 90.353 -1.779 1.00 33.50 1914 ASP B CA 1
ATOM 1715 C C . ASP B 1 116 ? 12.834 90.807 -1.703 1.00 35.87 1914 ASP B C 1
ATOM 1716 O O . ASP B 1 116 ? 12.508 91.890 -2.217 1.00 31.52 1914 ASP B O 1
ATOM 1721 N N . ASP B 1 117 ? 11.935 89.974 -1.137 1.00 32.47 1915 ASP B N 1
ATOM 1722 C CA . ASP B 1 117 ? 10.509 90.335 -1.062 1.00 33.29 1915 ASP B CA 1
ATOM 1723 C C . ASP B 1 117 ? 10.307 91.346 0.068 1.00 32.33 1915 ASP B C 1
ATOM 1724 O O . ASP B 1 117 ? 9.529 92.308 -0.050 1.00 31.52 1915 ASP B O 1
ATOM 1729 N N . LEU B 1 118 ? 11.007 91.125 1.160 1.00 30.24 1916 LEU B N 1
ATOM 1730 C CA . LEU B 1 118 ? 10.961 92.052 2.278 1.00 32.60 1916 LEU B CA 1
ATOM 1731 C C . LEU B 1 118 ? 11.406 93.446 1.818 1.00 31.60 1916 LEU B C 1
ATOM 1732 O O . LEU B 1 118 ? 10.831 94.466 2.210 1.00 32.19 1916 LEU B O 1
ATOM 1737 N N . ASP B 1 119 ? 12.467 93.480 1.017 1.00 30.56 1917 ASP B N 1
ATOM 1738 C CA . ASP B 1 119 ? 12.993 94.710 0.463 1.00 30.97 1917 ASP B CA 1
ATOM 1739 C C . ASP B 1 119 ? 11.902 95.413 -0.358 1.00 30.59 1917 ASP B C 1
ATOM 1740 O O . ASP B 1 119 ? 11.859 96.625 -0.362 1.00 32.18 1917 ASP B O 1
ATOM 1745 N N . LEU B 1 120 ? 11.049 94.660 -1.056 1.00 29.44 1918 LEU B N 1
ATOM 1746 C CA . LEU B 1 120 ? 10.015 95.255 -1.908 1.00 31.50 1918 LEU B CA 1
ATOM 1747 C C . LEU B 1 120 ? 9.022 96.070 -1.072 1.00 31.02 1918 LEU B C 1
ATOM 1748 O O . LEU B 1 120 ? 8.550 97.104 -1.501 1.00 31.15 1918 LEU B O 1
ATOM 1753 N N . ILE B 1 121 ? 8.669 95.573 0.097 1.00 30.87 1919 ILE B N 1
ATOM 1754 C CA . ILE B 1 121 ? 7.687 96.246 0.928 1.00 32.08 1919 ILE B CA 1
ATOM 1755 C C . ILE B 1 121 ? 8.188 97.655 1.270 1.00 30.44 1919 ILE B C 1
ATOM 1756 O O . ILE B 1 121 ? 7.411 98.600 1.235 1.00 33.67 1919 ILE B O 1
ATOM 1761 N N . VAL B 1 122 ? 9.471 97.796 1.577 1.00 30.35 1920 VAL B N 1
ATOM 1762 C CA . VAL B 1 122 ? 10.049 99.085 1.915 1.00 29.56 1920 VAL B CA 1
ATOM 1763 C C . VAL B 1 122 ? 10.155 99.953 0.646 1.00 30.87 1920 VAL B C 1
ATOM 1764 O O . VAL B 1 122 ? 9.789 101.122 0.670 1.00 29.58 1920 VAL B O 1
ATOM 1768 N N . GLU B 1 123 ? 10.665 99.390 -0.444 1.00 28.11 1921 GLU B N 1
ATOM 1769 C CA . GLU B 1 123 ? 10.903 100.142 -1.687 1.00 30.95 1921 GLU B CA 1
ATOM 1770 C C . GLU B 1 123 ? 9.577 100.705 -2.214 1.00 29.56 1921 GLU B C 1
ATOM 1771 O O . GLU B 1 123 ? 9.501 101.873 -2.562 1.00 29.20 1921 GLU B O 1
ATOM 1777 N N . ASN B 1 124 ? 8.546 99.860 -2.291 1.00 27.95 1922 ASN B N 1
ATOM 1778 C CA . ASN B 1 124 ? 7.266 100.261 -2.829 1.00 26.08 1922 ASN B CA 1
ATOM 1779 C C . ASN B 1 124 ? 6.640 101.325 -1.926 1.00 28.22 1922 ASN B C 1
ATOM 1780 O O . ASN B 1 124 ? 6.035 102.295 -2.405 1.00 27.29 1922 ASN B O 1
ATOM 1785 N N . CYS B 1 125 ? 6.748 101.133 -0.618 1.00 28.16 1923 CYS B N 1
ATOM 1786 C CA . CYS B 1 125 ? 6.197 102.076 0.338 1.00 27.81 1923 CYS B CA 1
ATOM 1787 C C . CYS B 1 125 ? 6.861 103.458 0.173 1.00 30.22 1923 CYS B C 1
ATOM 1788 O O . CYS B 1 125 ? 6.164 104.482 0.120 1.00 29.74 1923 CYS B O 1
ATOM 1791 N N . LYS B 1 126 ? 8.188 103.495 0.103 1.00 27.82 1924 LYS B N 1
ATOM 1792 C CA . LYS B 1 126 ? 8.927 104.740 -0.078 1.00 30.27 1924 LYS B CA 1
ATOM 1793 C C . LYS B 1 126 ? 8.600 105.403 -1.420 1.00 32.30 1924 LYS B C 1
ATOM 1794 O O . LYS B 1 126 ? 8.464 106.632 -1.496 1.00 33.21 1924 LYS B O 1
ATOM 1800 N N . ILE B 1 127 ? 8.535 104.625 -2.490 1.00 30.11 1925 ILE B N 1
ATOM 1801 C CA . ILE B 1 127 ? 8.382 105.242 -3.793 1.00 30.34 1925 ILE B CA 1
ATOM 1802 C C . ILE B 1 127 ? 6.948 105.739 -3.950 1.00 32.78 1925 ILE B C 1
ATOM 1803 O O . ILE B 1 127 ? 6.754 106.861 -4.461 1.00 34.21 1925 ILE B O 1
ATOM 1808 N N . TYR B 1 128 ? 5.943 104.951 -3.546 1.00 29.00 1926 TYR B N 1
ATOM 1809 C CA . TYR B 1 128 ? 4.572 105.407 -3.740 1.00 31.52 1926 TYR B CA 1
ATOM 1810 C C . TYR B 1 128 ? 4.220 106.535 -2.760 1.00 33.68 1926 TYR B C 1
ATOM 1811 O O . TYR B 1 128 ? 3.539 107.502 -3.127 1.00 33.45 1926 TYR B O 1
ATOM 1820 N N . ASN B 1 129 ? 4.645 106.435 -1.514 1.00 33.82 1927 ASN B N 1
ATOM 1821 C CA . ASN B 1 129 ? 4.160 107.372 -0.498 1.00 35.03 1927 ASN B CA 1
ATOM 1822 C C . ASN B 1 129 ? 5.102 108.572 -0.339 1.00 36.63 1927 ASN B C 1
ATOM 1823 O 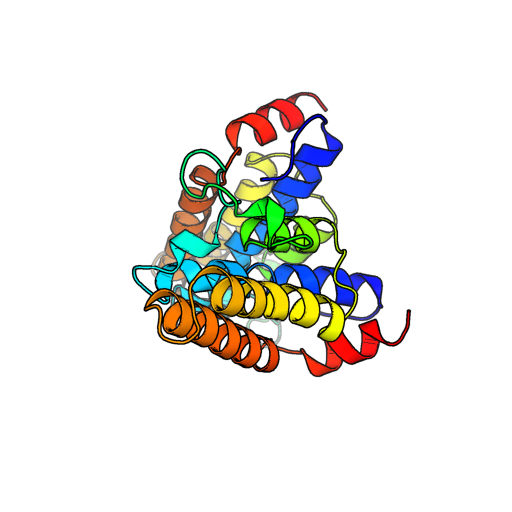O . ASN B 1 129 ? 4.689 109.577 0.208 1.00 38.46 1927 ASN B O 1
ATOM 1828 N N . GLY B 1 130 ? 6.352 108.465 -0.774 1.00 34.47 1928 GLY B N 1
ATOM 1829 C CA . GLY B 1 130 ? 7.379 109.452 -0.463 1.00 34.88 1928 GLY B CA 1
ATOM 1830 C C . GLY B 1 130 ? 8.167 109.025 0.754 1.00 36.44 1928 GLY B C 1
ATOM 1831 O O . GLY B 1 130 ? 7.597 108.427 1.677 1.00 36.20 1928 GLY B O 1
ATOM 1832 N N . VAL B 1 131 ? 9.457 109.347 0.770 1.00 35.97 1929 VAL B N 1
ATOM 1833 C CA . VAL B 1 131 ? 10.376 108.798 1.762 1.00 36.99 1929 VAL B CA 1
ATOM 1834 C C . VAL B 1 131 ? 10.068 109.342 3.162 1.00 40.16 1929 VAL B C 1
ATOM 1835 O O . VAL B 1 131 ? 10.479 108.720 4.141 1.00 42.75 1929 VAL B O 1
ATOM 1839 N N . ASN B 1 132 ? 9.408 110.492 3.273 1.00 37.84 1930 ASN B N 1
ATOM 1840 C CA . ASN B 1 132 ? 9.136 111.072 4.588 1.00 42.82 1930 ASN B CA 1
ATOM 1841 C C . ASN B 1 132 ? 7.708 110.744 5.052 1.00 39.21 1930 ASN B C 1
ATOM 1842 O O . ASN B 1 132 ? 7.317 111.202 6.086 1.00 41.00 1930 ASN B O 1
ATOM 1847 N N . HIS B 1 133 ? 6.936 109.971 4.293 1.00 35.91 1931 HIS B N 1
ATOM 1848 C CA . HIS B 1 133 ? 5.628 109.509 4.752 1.00 36.88 1931 HIS B CA 1
ATOM 1849 C C . HIS B 1 133 ? 5.779 108.700 6.047 1.00 35.47 1931 HIS B C 1
ATOM 1850 O O . HIS B 1 133 ? 6.730 107.940 6.185 1.00 35.77 1931 HIS B O 1
ATOM 1857 N N . PRO B 1 134 ? 4.840 108.863 6.988 1.00 35.44 1932 PRO B N 1
ATOM 1858 C CA . PRO B 1 134 ? 4.879 108.138 8.284 1.00 35.46 1932 PRO B CA 1
ATOM 1859 C C . PRO B 1 134 ? 4.905 106.606 8.141 1.00 31.62 1932 PRO B C 1
ATOM 1860 O O . PRO B 1 134 ? 5.473 105.951 8.974 1.00 34.94 1932 PRO B O 1
ATOM 1864 N N . LEU B 1 135 ? 4.298 106.050 7.107 1.00 30.44 1933 LEU B N 1
ATOM 1865 C CA . LEU B 1 135 ? 4.313 104.581 6.899 1.00 31.38 1933 LEU B CA 1
ATOM 1866 C C . LEU B 1 135 ? 5.727 104.066 6.611 1.00 32.49 1933 LEU B C 1
ATOM 1867 O O . LEU B 1 135 ? 6.017 102.906 6.904 1.00 31.00 1933 LEU B O 1
ATOM 1872 N N . VAL B 1 136 ? 6.611 104.911 6.073 1.00 31.35 1934 VAL B N 1
ATOM 1873 C CA . VAL B 1 136 ? 7.958 104.473 5.740 1.00 31.99 1934 VAL B CA 1
ATOM 1874 C C . VAL B 1 136 ? 8.687 103.984 6.998 1.00 32.61 1934 VAL B C 1
ATOM 1875 O O . VAL B 1 136 ? 9.350 102.963 6.958 1.00 31.90 1934 VAL B O 1
ATOM 1879 N N . SER B 1 137 ? 8.607 104.712 8.102 1.00 33.45 1935 SER B N 1
ATOM 1880 C CA . SER B 1 137 ? 9.353 104.307 9.281 1.00 35.04 1935 SER B CA 1
ATOM 1881 C C . SER B 1 137 ? 8.743 103.027 9.875 1.00 32.51 1935 SER B C 1
ATOM 1882 O O . SER B 1 137 ? 9.447 102.246 10.531 1.00 32.24 1935 SER B O 1
ATOM 1885 N N . VAL B 1 138 ? 7.464 102.768 9.605 1.00 30.93 1936 VAL B N 1
ATOM 1886 C CA . VAL B 1 138 ? 6.864 101.516 10.027 1.00 30.68 1936 VAL B CA 1
ATOM 1887 C C . VAL B 1 138 ? 7.417 100.371 9.155 1.00 31.12 1936 VAL B C 1
ATOM 1888 O O . VAL B 1 138 ? 7.750 99.284 9.660 1.00 28.80 1936 VAL B O 1
ATOM 1892 N N . ALA B 1 139 ? 7.505 100.589 7.854 1.00 29.63 1937 ALA B N 1
ATOM 1893 C CA . ALA B 1 139 ? 8.027 99.556 6.953 1.00 30.55 1937 ALA B CA 1
ATOM 1894 C C . ALA B 1 139 ? 9.486 99.228 7.306 1.00 31.02 1937 ALA B C 1
ATOM 1895 O O . ALA B 1 139 ? 9.867 98.053 7.273 1.00 29.46 1937 ALA B O 1
ATOM 1897 N N . THR B 1 140 ? 10.288 100.244 7.635 1.00 31.43 1938 THR B N 1
ATOM 1898 C CA . THR B 1 140 ? 11.715 100.040 7.908 1.00 32.12 1938 THR B CA 1
ATOM 1899 C C . THR B 1 140 ? 11.893 99.363 9.275 1.00 33.75 1938 THR B C 1
ATOM 1900 O O . THR B 1 140 ? 12.787 98.521 9.440 1.00 30.99 1938 THR B O 1
ATOM 1904 N N . LEU B 1 141 ? 11.019 99.666 10.233 1.00 33.44 1939 LEU B N 1
ATOM 1905 C CA . LEU B 1 141 ? 10.983 98.928 11.504 1.00 33.72 1939 LEU B CA 1
ATOM 1906 C C . LEU B 1 141 ? 10.640 97.451 11.253 1.00 33.34 1939 LEU B C 1
ATOM 1907 O O . LEU B 1 141 ? 11.299 96.565 11.792 1.00 33.03 1939 LEU B O 1
ATOM 1912 N N . ILE B 1 142 ? 9.601 97.179 10.472 1.00 30.28 1940 ILE B N 1
ATOM 1913 C CA . ILE B 1 142 ? 9.252 95.800 10.158 1.00 31.48 1940 ILE B CA 1
ATOM 1914 C C . ILE B 1 142 ? 10.474 95.105 9.531 1.00 30.60 1940 ILE B C 1
ATOM 1915 O O . ILE B 1 142 ? 10.817 93.977 9.925 1.00 29.25 1940 ILE B O 1
ATOM 1920 N N . HIS B 1 143 ? 11.106 95.766 8.566 1.00 30.44 1941 HIS B N 1
ATOM 1921 C CA . HIS B 1 143 ? 12.259 95.208 7.825 1.00 31.04 1941 HIS B CA 1
ATOM 1922 C C . HIS B 1 143 ? 13.388 94.822 8.794 1.00 31.55 1941 HIS B C 1
ATOM 1923 O O . HIS B 1 143 ? 13.891 93.700 8.754 1.00 30.34 1941 HIS B O 1
ATOM 1930 N N . SER B 1 144 ? 13.772 95.778 9.638 1.00 33.76 1942 SER B N 1
ATOM 1931 C CA . SER B 1 144 ? 14.845 95.652 10.642 1.00 35.76 1942 SER B CA 1
ATOM 1932 C C . SER B 1 144 ? 14.584 94.486 11.583 1.00 35.07 1942 SER B C 1
ATOM 1933 O O . SER B 1 144 ? 15.453 93.645 11.847 1.00 36.81 1942 SER B O 1
ATOM 1936 N N . ASN B 1 145 ? 13.406 94.541 12.165 1.00 33.34 1943 ASN B N 1
ATOM 1937 C CA . ASN B 1 145 ? 12.975 93.560 13.140 1.00 33.02 1943 ASN B CA 1
ATOM 1938 C C . ASN B 1 145 ? 13.036 92.150 12.550 1.00 34.59 1943 ASN B C 1
ATOM 1939 O O . ASN B 1 145 ? 13.522 91.220 13.207 1.00 36.63 1943 ASN B O 1
ATOM 1944 N N . VAL B 1 146 ? 12.516 91.979 11.336 1.00 32.80 1944 VAL B N 1
ATOM 1945 C CA . VAL B 1 146 ? 12.433 90.631 10.732 1.00 30.45 1944 VAL B CA 1
ATOM 1946 C C . VAL B 1 146 ? 13.849 90.108 10.436 1.00 32.62 1944 VAL B C 1
ATOM 1947 O O . VAL B 1 146 ? 14.155 88.939 10.695 1.00 31.69 1944 VAL B O 1
ATOM 1951 N N . VAL B 1 147 ? 14.697 90.966 9.880 1.00 33.28 1945 VAL B N 1
ATOM 1952 C CA . VAL B 1 147 ? 16.040 90.571 9.487 1.00 36.03 1945 VAL B CA 1
ATOM 1953 C C . VAL B 1 147 ? 16.808 90.093 10.725 1.00 37.93 1945 VAL B C 1
ATOM 1954 O O . VAL B 1 147 ? 17.453 89.051 10.686 1.00 38.77 1945 VAL B O 1
ATOM 1958 N N . LYS B 1 148 ? 16.709 90.843 11.816 1.00 36.47 1946 LYS B N 1
ATOM 1959 C CA . LYS B 1 148 ? 17.339 90.496 13.080 1.00 39.41 1946 LYS B CA 1
ATOM 1960 C C . LYS B 1 148 ? 16.797 89.148 13.585 1.00 39.22 1946 LYS B C 1
ATOM 1961 O 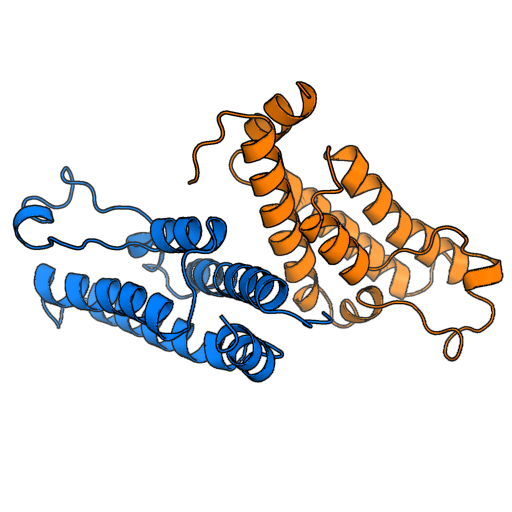O . LYS B 1 148 ? 17.546 88.342 14.149 1.00 37.53 1946 LYS B O 1
ATOM 1964 N N . LYS B 1 149 ? 15.511 88.878 13.405 1.00 36.37 1947 LYS B N 1
ATOM 1965 C CA . LYS B 1 149 ? 14.969 87.610 13.880 1.00 37.10 1947 LYS B CA 1
ATOM 1966 C C . LYS B 1 149 ? 15.409 86.434 12.994 1.00 37.82 1947 LYS B C 1
ATOM 1967 O O . LYS B 1 149 ? 15.511 85.323 13.506 1.00 34.71 1947 LYS B O 1
ATOM 1973 N N . ILE B 1 150 ? 15.659 86.642 11.705 1.00 37.29 1948 ILE B N 1
ATOM 1974 C CA . ILE B 1 150 ? 16.209 85.562 10.874 1.00 41.75 1948 ILE B CA 1
ATOM 1975 C C . ILE B 1 150 ? 17.546 85.134 11.501 1.00 40.06 1948 ILE B C 1
ATOM 1976 O O . ILE B 1 150 ? 17.801 83.952 11.683 1.00 37.76 1948 ILE B O 1
ATOM 1981 N N . ASP B 1 151 ? 18.375 86.112 11.831 1.00 40.17 1949 ASP B N 1
ATOM 1982 C CA . ASP B 1 151 ? 19.690 85.885 12.455 1.00 47.63 1949 ASP B CA 1
ATOM 1983 C C . ASP B 1 151 ? 19.599 84.931 13.657 1.00 44.55 1949 ASP B C 1
ATOM 1984 O O . ASP B 1 151 ? 20.515 84.173 13.894 1.00 47.42 1949 ASP B O 1
ATOM 1989 N N . GLU B 1 152 ? 18.504 84.973 14.398 1.00 44.14 1950 GLU B N 1
ATOM 1990 C CA . GLU B 1 152 ? 18.376 84.297 15.669 1.00 43.41 1950 GLU B CA 1
ATOM 1991 C C . GLU B 1 152 ? 17.569 83.004 15.534 1.00 43.40 1950 GLU B C 1
ATOM 1992 O O . GLU B 1 152 ? 17.278 82.378 16.542 1.00 45.35 1950 GLU B O 1
ATOM 1998 N N . ILE B 1 153 ? 17.179 82.598 14.329 1.00 41.64 1951 ILE B N 1
ATOM 1999 C CA . ILE B 1 153 ? 16.525 81.295 14.195 1.00 40.97 1951 ILE B CA 1
ATOM 2000 C C . ILE B 1 153 ? 17.494 80.223 14.715 1.00 43.71 1951 ILE B C 1
ATOM 2001 O O . ILE B 1 153 ? 18.690 80.284 14.420 1.00 39.97 1951 ILE B O 1
ATOM 2006 N N . GLN B 1 154 ? 16.999 79.261 15.491 1.00 45.43 1952 GLN B N 1
ATOM 2007 C CA . GLN B 1 154 ? 17.866 78.207 16.032 1.00 44.73 1952 GLN B CA 1
ATOM 2008 C C . GLN B 1 154 ? 18.237 77.245 14.898 1.00 42.25 1952 GLN B C 1
ATOM 2009 O O . GLN B 1 154 ? 17.357 76.695 14.254 1.00 43.03 1952 GLN B O 1
ATOM 2012 N N . GLY B 1 155 ? 19.533 77.068 14.640 1.00 39.94 1953 GLY B N 1
ATOM 2013 C CA . GLY B 1 155 ? 19.990 76.188 13.558 1.00 35.89 1953 GLY B CA 1
ATOM 2014 C C . GLY B 1 155 ? 20.020 76.883 12.201 1.00 36.41 1953 GLY B C 1
ATOM 2015 O O . GLY B 1 155 ? 20.178 76.214 11.190 1.00 37.25 1953 GLY B O 1
ATOM 2016 N N . ILE B 1 156 ? 19.925 78.218 12.150 1.00 39.24 1954 ILE B N 1
ATOM 2017 C CA . ILE B 1 156 ? 19.843 78.918 10.847 1.00 39.48 1954 ILE B CA 1
ATOM 2018 C C . ILE B 1 156 ? 21.091 78.602 10.009 1.00 39.01 1954 ILE B C 1
ATOM 2019 O O . ILE B 1 156 ? 21.013 78.500 8.769 1.00 38.05 1954 ILE B O 1
ATOM 2024 N N . GLU B 1 157 ? 22.239 78.422 10.664 1.00 40.04 1955 GLU B N 1
ATOM 2025 C CA . GLU B 1 157 ? 23.502 78.189 9.930 1.00 39.03 1955 GLU B CA 1
ATOM 2026 C C . GLU B 1 157 ? 23.461 76.805 9.257 1.00 35.13 1955 GLU B C 1
ATOM 2027 O O . GLU B 1 157 ? 23.869 76.657 8.112 1.00 35.40 1955 GLU B O 1
ATOM 2033 N N . LYS B 1 158 ? 22.908 75.813 9.939 1.00 35.33 1956 LYS B N 1
ATOM 2034 C CA . LYS B 1 158 ? 22.756 74.469 9.399 1.00 38.10 1956 LYS B CA 1
ATOM 2035 C C . LYS B 1 158 ? 21.709 74.460 8.277 1.00 38.27 1956 LYS B C 1
ATOM 2036 O O . LYS B 1 158 ? 21.888 73.798 7.241 1.00 36.36 1956 LYS B O 1
ATOM 2041 N N . ILE B 1 159 ? 20.606 75.173 8.493 1.00 37.26 1957 ILE B N 1
ATOM 2042 C CA . ILE B 1 159 ? 19.560 75.281 7.478 1.00 37.58 1957 ILE B CA 1
ATOM 2043 C C . ILE B 1 159 ? 20.186 75.847 6.202 1.00 34.69 1957 ILE B C 1
ATOM 2044 O O . ILE B 1 159 ? 19.925 75.342 5.121 1.00 35.29 1957 ILE B O 1
ATOM 2049 N N . GLU B 1 160 ? 20.969 76.911 6.337 1.00 34.83 1958 GLU B N 1
ATOM 2050 C CA . GLU B 1 160 ? 21.495 77.612 5.174 1.00 38.25 1958 GLU B CA 1
ATOM 2051 C C . GLU B 1 160 ? 22.533 76.727 4.468 1.00 39.16 1958 GLU B C 1
ATOM 2052 O O . GLU B 1 160 ? 22.593 76.700 3.229 1.00 38.13 1958 GLU B O 1
ATOM 2058 N N . ALA B 1 161 ? 23.327 75.999 5.247 1.00 38.16 1959 ALA B N 1
ATOM 2059 C CA . ALA B 1 161 ? 24.290 75.049 4.672 1.00 43.13 1959 ALA B CA 1
ATOM 2060 C C . ALA B 1 161 ? 23.564 74.026 3.780 1.00 43.56 1959 ALA B C 1
ATOM 2061 O O . ALA B 1 161 ? 23.956 73.806 2.636 1.00 47.73 1959 ALA B O 1
ATOM 2063 N N . TYR B 1 162 ? 22.485 73.426 4.272 1.00 42.77 1960 TYR B N 1
ATOM 2064 C CA . TYR B 1 162 ? 21.731 72.459 3.453 1.00 44.75 1960 TYR B CA 1
ATOM 2065 C C . TYR B 1 162 ? 21.043 73.135 2.268 1.00 44.17 1960 TYR B C 1
ATOM 2066 O O . TYR B 1 162 ? 20.975 72.542 1.191 1.00 46.58 1960 TYR B O 1
ATOM 2075 N N . LEU B 1 163 ? 20.518 74.342 2.435 1.00 42.41 1961 LEU B N 1
ATOM 2076 C CA . LEU B 1 163 ? 19.803 74.953 1.306 1.00 42.54 1961 LEU B CA 1
ATOM 2077 C C . LEU B 1 163 ? 20.793 75.274 0.185 1.00 45.61 1961 LEU B C 1
ATOM 2078 O O . LEU B 1 163 ? 20.405 75.266 -0.968 1.00 51.23 1961 LEU B O 1
ATOM 2083 N N . SER B 1 164 ? 22.044 75.587 0.524 1.00 48.23 1962 SER B N 1
ATOM 2084 C CA . SER B 1 164 ? 23.042 75.906 -0.500 1.00 54.43 1962 SER B CA 1
ATOM 2085 C C . SER B 1 164 ? 23.437 74.647 -1.294 1.00 55.99 1962 SER B C 1
ATOM 2086 O O . SER B 1 164 ? 23.935 74.784 -2.400 1.00 57.49 1962 SER B O 1
ATOM 2089 N N . LEU B 1 165 ? 23.210 73.439 -0.770 1.00 63.11 1963 LEU B N 1
ATOM 2090 C CA . LEU B 1 165 ? 23.520 72.192 -1.529 1.00 72.09 1963 LEU B CA 1
ATOM 2091 C C . LEU B 1 165 ? 22.597 72.070 -2.752 1.00 70.45 1963 LEU B C 1
ATOM 2092 O O . LEU B 1 165 ? 23.071 72.060 -3.883 1.00 80.22 1963 LEU B O 1
ATOM 2097 N N . LYS B 1 166 ? 21.290 71.976 -2.524 1.00 70.55 1964 LYS B N 1
ATOM 2098 C CA . LYS B 1 166 ? 20.284 71.939 -3.606 1.00 73.08 1964 LYS B CA 1
ATOM 2099 C C . LYS B 1 166 ? 19.838 70.492 -3.853 1.00 65.59 1964 LYS B C 1
ATOM 2100 O O . LYS B 1 166 ? 18.684 70.254 -4.219 1.00 63.05 1964 LYS B O 1
#

InterPro domains:
  IPR001487 Bromodomain [PF00439] (1869-1936)
  IPR001487 Bromodomain [PR00503] (1881-1897)
  IPR001487 Bromodomain [PR00503] (1897-1915)
  IPR001487 Bromodomain [PR00503] (1915-1934)
  IPR001487 Bromodomain [PS50014] (1864-1934)
  IPR001487 Bromodomain [SM00297] (1845-1953)
  IPR018359 Bromodomain, conserved site [PS00633] (1869-1926)
  IPR022591 Transcription initiation factor TFIID subunit 1, histone acetyltransferase domain [PF12157] (698-839)
  IPR022591 Transcription initiation factor TFIID subunit 1, histone acetyltransferase domain [PF12157] (867-963)
  IPR022591 Transcription initiation factor TFIID subunit 1, histone acetyltransferase domain [PF12157] (1045-1267)
  IPR036427 Bromodomain-like superfamily [G3DSA:1.20.920.10] (1836-1961)
  IPR036427 Bromodomain-like superfamily [SSF47370] (1847-1953)
  IPR040240 Transcr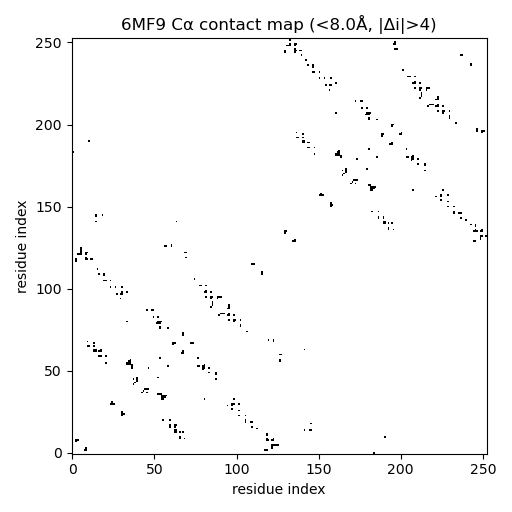iption initiation factor TFIID subunit 1 [PTHR13900] (1047-1651)

Nearest PDB structures (foldseek):
  6mf9-assembly1_A  TM=1.004E+00  e=5.844E-17  Cryptosporidium parvum Iowa II
  7lb3-assembly1_A  TM=9.283E-01  e=3.585E-06  Homo sapiens
  7jtc-assembly1_A  TM=9.358E-01  e=5.601E-06  Homo sapiens
  4yym-assembly1_B  TM=9.226E-01  e=6.830E-06  Homo sapiens
  6df4-assembly1_A  TM=8.927E-01  e=1.301E-05  Oryctolagus cuniculus

Sequence (253 aa):
PNITSYTEALDEFCIELQQRIINSTKTLHHYSHVFWNRVSERIAAPPNNYYNLVKRPMWLQLMINKCKKREYKSRKDFQDDLDLIVENCKIYNGVNHPLVSVATLIHSNVVKKIDEIQGIEKIEAYLSLKGPNITSYTEALDEFCIELQRIINSTKTLHHYSHVFWNRVSERIAAPPNNYYNLVKRPMWLQLMINKCKKREYKSRKDFQDDLDLIVENCKIYNGVNHPLVSVATLIHSNVVKKIDEIQGIEKIEAYLSLK

B-factor: mean 39.43, std 9.83, range [23.6, 89.64]

Secondary structure (DSSP, 8-state):
----SHHHHHHHHHHHHHHHHHHGGGT-TTGGGGTSPPPTTTSTTHHHH-SS---HHHHHHHHHTT---SHHHHHHHHHHHHHHHHHHH-TTSHHHHHHHHHHHHHHHHHHTSTTHHHHHHHHT--/-----SHHHHHHHHHHHHHHHHHHGGGT-TTGGGGTSPPPTTT-TTHHHH-SS---HHHHHHHHHTT---SHHHHHHHHHHHHHHHHHHH-TTSHHHHHHHHHHHHHHHHHHTSTTHHHHHHHHHH-

Foldseek 3Di:
DDDDALVSLLLVLLVLLLVLLVVLVPVDPCSVVQADDDDCVVPVCLCVVQVDDAGSVVLNVCSVVSVDLAPCSSLVRLVSSLVSCCVPQNCPPPVNVSSVSSSVSSVVVCVVPVCSVVSRVNSVVD/DDDDDALVSLLLLLLVLLLVLLVVQVPVDPCSCVQADDDDCVHQPCLCVPQVPDAGSVVLNVCSVVSVDLAPCSSLVRLVSSLVSCCVRVNCPPPVNVSSVSSSVSSVVVCVVDVCSVVSRVNSVVD